Protein AF-A0AAV3J2M5-F1 (afdb_monomer)

Solvent-accessible surface area (backbone atoms only — not comparable to full-atom values): 23014 Å² total; per-residue (Å²): 129,86,83,75,77,86,47,68,65,49,73,72,63,50,58,50,76,64,39,55,55,49,53,53,54,47,38,74,75,64,67,48,54,56,56,51,53,48,50,51,54,55,34,51,54,45,28,37,44,28,63,58,82,41,76,59,72,92,44,44,69,58,53,48,50,44,62,74,68,49,83,73,46,71,60,49,54,42,53,47,72,78,49,50,90,78,42,55,76,69,57,42,52,52,38,49,60,68,59,28,97,45,71,67,57,43,54,64,61,26,51,67,45,56,54,44,38,54,43,39,55,57,40,53,71,57,73,67,74,92,63,82,53,45,24,36,40,38,35,38,20,23,20,68,82,69,50,80,41,80,48,78,42,68,49,24,41,81,78,55,98,84,43,55,69,53,51,51,51,42,57,46,55,52,42,76,41,70,76,52,56,52,104,86,35,40,44,36,49,40,80,75,54,70,53,72,48,78,42,73,75,89,78,86,87,79,84,80,76,79,79,83,71,83,80,79,89,77,87,88,81,85,86,89,86,88,84,87,84,90,83,88,87,89,76,89,84,89,82,84,88,81,86,83,90,80,90,79,90,86,86,88,81,89,88,88,85,90,88,86,83,89,88,83,86,87,82,92,82,87,89,83,91,82,88,81,89,84,90,78,90,81,83,89,79,88,77,77,77,76,71,68,53,76,79,72,83,52,56,74,66,59,53,51,50,51,52,51,51,52,51,51,51,53,50,52,42,58,73,65,70,69,82,82,76,90,83,80,82,83,88,75,85,88,77,89,84,86,86,84,79,91,87,82,86,133

Secondary structure (DSSP, 8-state):
---PPPPHHHHHHS-HHHHHHHHHHHHHHH--HHHHHHHHHHHHHHHHHBSS---SGGGHHHHHHHHHHSPP-HHHHHHGGGGGGGS-HHHHHHHHHHH-SSHHHHHHHHHHHHHHHHHHHHHHH-PPPP-SEEEEEEEEEE-TTS-EEEEEEEEEPP--TT-HHHHHHHHHHHHH--S-EETTEES-SEEEEEEEEEEE------------------------------------------------------------------------------------------GGGGGTT--HHHHHHHHHHHHHHHHHHHHTT-------------------------

Organism: NCBI:txid1140002

Sequence (346 aa):
MDTVKLGQRQIFGMKNVNLMKRVAKYFEQTKNASQVVEYLVAILLRDALCVGDFSLESLTELIHQIFLTTTPNDTLRKHCVFFESFFSLEEWQNVVNRLFKNKNEYHQFTKETCLYQKFLEKKNREQPEPSEYQYTLISSFNDSNGKKHTWTLRNTKRIPKHLENETANVLKILTSLTVFQSPTARRFAEYLNFYSHEGRIDAQHKEVQEEVVPTETIEETTIPEASIEKKTPQKQAIATSTTPYYDEEAAKVEAKYPPLSKEKTPTRLELSTLESASAIESAENSHEMDINYLRYGKTKEQIDEGRKNKTLNRRATKASGNSGKKKTGGNQKKKKGKNKRNKKKK

pLDDT: mean 71.14, std 28.33, range [21.39, 97.75]

Mean predicted aligned error: 19.17 Å

Radius of gyration: 33.15 Å; Cα contacts (8 Å, |Δi|>4): 273; chains: 1; bounding box: 116×87×82 Å

Structure (mmCIF, N/CA/C/O backbone):
data_AF-A0AAV3J2M5-F1
#
_entry.id   AF-A0AAV3J2M5-F1
#
loop_
_atom_site.group_PDB
_atom_site.id
_atom_site.type_symbol
_atom_site.label_atom_id
_atom_site.label_alt_id
_atom_site.label_comp_id
_atom_site.label_asym_id
_atom_site.label_entity_id
_atom_site.label_seq_id
_atom_site.pdbx_PDB_ins_code
_atom_site.Cartn_x
_atom_site.Cartn_y
_atom_site.Cartn_z
_atom_site.occupancy
_atom_site.B_iso_or_equiv
_atom_site.auth_seq_id
_atom_site.auth_comp_id
_atom_site.auth_asym_id
_atom_site.auth_atom_id
_atom_site.pdbx_PDB_model_num
ATOM 1 N N . MET A 1 1 ? -25.237 9.866 -7.510 1.00 43.56 1 MET A N 1
ATOM 2 C CA . MET A 1 1 ? -24.034 9.498 -8.286 1.00 43.56 1 MET A CA 1
ATOM 3 C C . MET A 1 1 ? -23.483 8.233 -7.670 1.00 43.56 1 MET A C 1
ATOM 5 O O . MET A 1 1 ? -23.244 8.248 -6.471 1.00 43.56 1 MET A O 1
ATOM 9 N N . ASP A 1 2 ? -23.324 7.163 -8.444 1.00 48.88 2 ASP A N 1
ATOM 10 C CA . ASP A 1 2 ? -22.747 5.919 -7.930 1.00 48.88 2 ASP A CA 1
ATOM 11 C C . ASP A 1 2 ? -21.289 6.176 -7.534 1.00 48.88 2 ASP A C 1
ATOM 13 O O . ASP A 1 2 ? -20.457 6.551 -8.364 1.00 48.88 2 ASP A O 1
ATOM 17 N N . THR A 1 3 ? -20.983 6.052 -6.246 1.00 63.59 3 THR A N 1
ATOM 18 C CA . THR A 1 3 ? -19.638 6.265 -5.707 1.00 63.59 3 THR A CA 1
ATOM 19 C C . THR A 1 3 ? -18.753 5.096 -6.125 1.00 63.59 3 THR A C 1
ATOM 21 O O . THR A 1 3 ? -18.759 4.031 -5.506 1.00 63.59 3 THR A O 1
ATOM 24 N N . VAL A 1 4 ? -18.016 5.266 -7.223 1.00 79.69 4 VAL A N 1
ATOM 25 C CA . VAL A 1 4 ? -17.147 4.215 -7.758 1.00 79.69 4 VAL A CA 1
ATOM 26 C C . VAL A 1 4 ? -15.898 4.089 -6.886 1.00 79.69 4 VAL A C 1
ATOM 28 O O . VAL A 1 4 ? -15.090 5.013 -6.797 1.00 79.69 4 VAL A O 1
ATOM 31 N N . LYS A 1 5 ? -15.736 2.911 -6.277 1.00 87.62 5 LYS A N 1
ATOM 32 C CA . LYS A 1 5 ? -14.541 2.486 -5.539 1.00 87.62 5 LYS A CA 1
ATOM 33 C C . LYS A 1 5 ? -13.266 2.720 -6.361 1.00 87.62 5 LYS A C 1
ATOM 35 O O . LYS A 1 5 ? -13.231 2.388 -7.549 1.00 87.62 5 LYS A O 1
ATOM 40 N N . LEU A 1 6 ? -12.201 3.234 -5.735 1.00 90.94 6 LEU A N 1
ATOM 41 C CA . LEU A 1 6 ? -10.924 3.426 -6.426 1.00 90.94 6 LEU A CA 1
ATOM 42 C C . LEU A 1 6 ? -10.283 2.065 -6.728 1.00 90.94 6 LEU A C 1
ATOM 44 O O . LEU A 1 6 ? -10.036 1.248 -5.837 1.00 90.94 6 LEU A O 1
ATOM 48 N N . GLY A 1 7 ? -10.027 1.814 -8.009 1.00 90.88 7 GLY A N 1
ATOM 49 C CA . GLY A 1 7 ? -9.378 0.599 -8.489 1.00 90.88 7 GLY A CA 1
ATOM 50 C C . GLY A 1 7 ? -7.852 0.708 -8.515 1.00 90.88 7 GLY A C 1
ATOM 51 O O . GLY A 1 7 ? -7.286 1.798 -8.575 1.00 90.88 7 GLY A O 1
ATOM 52 N N . GLN A 1 8 ? -7.176 -0.443 -8.592 1.00 92.62 8 GLN A N 1
ATOM 53 C CA . GLN A 1 8 ? -5.711 -0.554 -8.702 1.00 92.62 8 GLN A CA 1
ATOM 54 C C . GLN A 1 8 ? -5.125 0.380 -9.778 1.00 92.62 8 GLN A C 1
ATOM 56 O O . GLN A 1 8 ? -4.157 1.093 -9.535 1.00 92.62 8 GLN A O 1
ATOM 61 N N . ARG A 1 9 ? -5.734 0.423 -10.972 1.00 91.56 9 ARG A N 1
ATOM 62 C CA . ARG A 1 9 ? -5.263 1.278 -12.076 1.00 91.56 9 ARG A CA 1
ATOM 63 C C . ARG A 1 9 ? -5.331 2.771 -11.740 1.00 91.56 9 ARG A C 1
ATOM 65 O O . ARG A 1 9 ? -4.521 3.533 -12.253 1.00 91.56 9 ARG A O 1
ATOM 72 N N . GLN A 1 10 ? -6.288 3.195 -10.916 1.00 93.69 10 GLN A N 1
ATOM 73 C CA . GLN A 1 10 ? -6.384 4.590 -10.492 1.00 93.69 10 GLN A CA 1
ATOM 74 C C . GLN A 1 10 ? -5.275 4.915 -9.489 1.00 93.69 10 GLN A C 1
ATOM 76 O O . GLN A 1 10 ? -4.529 5.862 -9.722 1.00 93.69 10 GLN A O 1
ATOM 81 N N . ILE A 1 11 ? -5.102 4.079 -8.460 1.00 95.50 11 ILE A N 1
ATOM 82 C CA . ILE A 1 11 ? -4.080 4.272 -7.419 1.00 95.50 11 ILE A CA 1
ATOM 83 C C . ILE A 1 11 ? -2.661 4.309 -8.001 1.00 95.50 11 ILE A C 1
ATOM 85 O O . ILE A 1 11 ? -1.895 5.209 -7.676 1.00 95.50 11 ILE A O 1
ATOM 89 N N . PHE A 1 12 ? -2.319 3.387 -8.907 1.00 95.44 12 PHE A N 1
ATOM 90 C CA . PHE A 1 12 ? -0.954 3.266 -9.446 1.00 95.44 12 PHE A CA 1
ATOM 91 C C . PHE A 1 12 ? -0.736 3.954 -10.801 1.00 95.44 12 PHE A C 1
ATOM 93 O O . PHE A 1 12 ? 0.389 4.002 -11.289 1.00 95.44 12 PHE A O 1
ATOM 100 N N . GLY A 1 13 ? -1.794 4.468 -11.435 1.00 92.88 13 GLY A N 1
ATOM 101 C CA . GLY A 1 13 ? -1.720 5.031 -12.789 1.00 92.88 13 GLY A CA 1
ATOM 102 C C . GLY A 1 13 ? -2.054 6.516 -12.898 1.00 92.88 13 GLY A C 1
ATOM 103 O O . GLY A 1 13 ? -1.697 7.141 -13.893 1.00 92.88 13 GLY A O 1
ATOM 104 N N . MET A 1 14 ? -2.742 7.109 -11.919 1.00 94.88 14 MET A N 1
ATOM 105 C CA . MET A 1 14 ? -3.113 8.528 -11.982 1.00 94.88 14 MET A CA 1
ATOM 106 C C . MET A 1 14 ? -1.964 9.453 -11.575 1.00 94.88 14 MET A C 1
ATOM 108 O O . MET A 1 14 ? -1.092 9.067 -10.799 1.00 94.88 14 MET A O 1
ATOM 112 N N . LYS A 1 15 ? -1.988 10.697 -12.069 1.00 92.94 15 LYS A N 1
ATOM 113 C CA . LYS A 1 15 ? -1.128 11.784 -11.569 1.00 92.94 15 LYS A CA 1
ATOM 114 C C . LYS A 1 15 ? -1.489 12.123 -10.115 1.00 92.94 15 LYS A C 1
ATOM 116 O O . LYS A 1 15 ? -2.674 12.047 -9.785 1.00 92.94 15 LYS A O 1
ATOM 121 N N . ASN A 1 16 ? -0.503 12.534 -9.308 1.00 93.19 16 ASN A N 1
ATOM 122 C CA . ASN A 1 16 ? -0.649 12.822 -7.872 1.00 93.19 16 ASN A CA 1
ATOM 123 C C . ASN A 1 16 ? -1.862 13.732 -7.595 1.00 93.19 16 ASN A C 1
ATOM 125 O O . ASN A 1 16 ? -2.832 13.274 -6.999 1.00 93.19 16 ASN A O 1
ATOM 129 N N . VAL A 1 17 ? -1.886 14.947 -8.154 1.00 92.81 17 VAL A N 1
ATOM 130 C CA . VAL A 1 17 ? -2.952 15.944 -7.910 1.00 92.81 17 VAL A CA 1
ATOM 131 C C . VAL A 1 17 ? -4.364 15.372 -8.098 1.00 92.81 17 VAL A C 1
ATOM 133 O O . VAL A 1 17 ? -5.268 15.606 -7.298 1.00 92.81 17 VAL A O 1
ATOM 136 N N . ASN A 1 18 ? -4.573 14.581 -9.152 1.00 94.06 18 ASN A N 1
ATOM 137 C CA . ASN A 1 18 ? -5.878 13.982 -9.432 1.00 94.06 18 ASN A CA 1
ATOM 138 C C . ASN A 1 18 ? -6.179 12.773 -8.541 1.00 94.06 18 ASN A C 1
ATOM 140 O O . ASN A 1 18 ? -7.347 12.470 -8.296 1.00 94.06 18 ASN A O 1
ATOM 144 N N . LEU A 1 19 ? -5.146 12.051 -8.111 1.00 95.31 19 LEU A N 1
ATOM 145 C CA . LEU A 1 19 ? -5.272 10.923 -7.202 1.00 95.31 19 LEU A CA 1
ATOM 146 C C . LEU A 1 19 ? -5.706 11.400 -5.813 1.00 95.31 19 LEU A C 1
ATOM 148 O O . LEU A 1 19 ? -6.724 10.913 -5.326 1.00 95.31 19 LEU A O 1
ATOM 152 N N . MET A 1 20 ? -5.025 12.398 -5.241 1.00 95.31 20 MET A N 1
ATOM 153 C CA . MET A 1 20 ? -5.341 12.928 -3.906 1.00 95.31 20 MET A CA 1
ATOM 154 C C . MET A 1 20 ? -6.764 13.489 -3.851 1.00 95.31 20 MET A C 1
ATOM 156 O O . MET A 1 20 ? -7.560 13.083 -3.004 1.00 95.31 20 MET A O 1
ATOM 160 N N . LYS A 1 21 ? -7.154 14.290 -4.856 1.00 94.56 21 LYS A N 1
ATOM 161 C CA . LYS A 1 21 ? -8.535 14.789 -5.005 1.00 94.56 21 LYS A CA 1
ATOM 162 C C . LYS A 1 21 ? -9.572 13.664 -5.046 1.00 94.56 21 LYS A C 1
ATOM 164 O O . LYS A 1 21 ? -10.656 13.798 -4.482 1.00 94.56 21 LYS A O 1
ATOM 169 N N . ARG A 1 22 ? -9.276 12.545 -5.721 1.00 95.06 22 ARG A N 1
ATOM 170 C CA . ARG A 1 22 ? -10.200 11.400 -5.775 1.00 95.06 22 ARG A CA 1
ATOM 171 C C . ARG A 1 22 ? -10.289 10.650 -4.453 1.00 95.06 22 ARG A C 1
ATOM 173 O O . ARG A 1 22 ? -11.382 10.196 -4.129 1.00 95.06 22 ARG A O 1
ATOM 180 N N . VAL A 1 23 ? -9.186 10.509 -3.722 1.00 96.12 23 VAL A N 1
ATOM 181 C CA . VAL A 1 23 ? -9.179 9.864 -2.400 1.00 96.12 23 VAL A CA 1
ATOM 182 C C . VAL A 1 23 ? -9.995 10.689 -1.404 1.00 96.12 23 VAL A C 1
ATOM 184 O O . VAL A 1 23 ? -10.902 10.139 -0.782 1.00 96.12 23 VAL A O 1
ATOM 187 N N . ALA A 1 24 ? -9.758 12.003 -1.333 1.00 94.94 24 ALA A N 1
ATOM 188 C CA . ALA A 1 24 ? -10.517 12.911 -0.471 1.00 94.94 24 ALA A CA 1
ATOM 189 C C . ALA A 1 24 ? -12.021 12.868 -0.787 1.00 94.94 24 ALA A C 1
ATOM 191 O O . ALA A 1 24 ? -12.838 12.546 0.076 1.00 94.94 24 ALA A O 1
ATOM 192 N N . LYS A 1 25 ? -12.381 13.034 -2.068 1.00 94.94 25 LYS A N 1
ATOM 193 C CA . LYS A 1 25 ? -13.776 12.953 -2.524 1.00 94.94 25 LYS A CA 1
ATOM 194 C C . LYS A 1 25 ? -14.434 11.608 -2.200 1.00 94.94 25 LYS A C 1
ATOM 196 O O . LYS A 1 25 ? -15.617 11.557 -1.875 1.00 94.94 25 LYS A O 1
ATOM 201 N N . TYR A 1 26 ? -13.695 10.503 -2.300 1.00 95.38 26 TYR A N 1
ATOM 202 C CA . TYR A 1 26 ? -14.223 9.186 -1.949 1.00 95.38 26 TYR A CA 1
ATOM 203 C C . TYR A 1 26 ? -14.565 9.089 -0.459 1.00 95.38 26 TYR A C 1
ATOM 205 O O . TYR A 1 26 ? -15.628 8.567 -0.108 1.00 95.38 26 TYR A O 1
ATOM 213 N N . PHE A 1 27 ? -13.699 9.610 0.416 1.00 94.94 27 PHE A N 1
ATOM 214 C CA . PHE A 1 27 ? -13.973 9.641 1.850 1.00 94.94 27 PHE A CA 1
ATOM 215 C C . PHE A 1 27 ? -15.167 10.535 2.185 1.00 94.94 27 PHE A C 1
ATOM 217 O O . PHE A 1 27 ? -16.042 10.115 2.936 1.00 94.94 27 PHE A O 1
ATOM 224 N N . GLU A 1 28 ? -15.254 11.728 1.595 1.00 93.50 28 GLU A N 1
ATOM 225 C CA . GLU A 1 28 ? -16.391 12.636 1.788 1.00 93.50 28 GLU A CA 1
ATOM 226 C C . GLU A 1 28 ? -17.728 11.959 1.480 1.00 93.50 28 GLU A C 1
ATOM 228 O O . GLU A 1 28 ? -18.681 12.095 2.244 1.00 93.50 28 GLU A O 1
ATOM 233 N N . GLN A 1 29 ? -17.778 11.197 0.386 1.00 93.56 29 GLN A N 1
ATOM 234 C CA . GLN A 1 29 ? -19.002 10.569 -0.101 1.00 93.56 29 GLN A CA 1
ATOM 235 C C . GLN A 1 29 ? -19.374 9.283 0.641 1.00 93.56 29 GLN A C 1
ATOM 237 O O . GLN A 1 29 ? -20.557 8.996 0.798 1.00 93.56 29 GLN A O 1
ATOM 242 N N . THR A 1 30 ? -18.389 8.481 1.055 1.00 93.12 30 THR A N 1
ATOM 243 C CA . THR A 1 30 ? -18.639 7.136 1.609 1.00 93.12 30 THR A CA 1
ATOM 244 C C . THR A 1 30 ? -18.421 7.034 3.110 1.00 93.12 30 THR A C 1
ATOM 246 O O . THR A 1 30 ? -18.903 6.084 3.723 1.00 93.12 30 THR A O 1
ATOM 249 N N . LYS A 1 31 ? -17.641 7.955 3.691 1.00 92.94 31 LYS A N 1
ATOM 250 C CA . LYS A 1 31 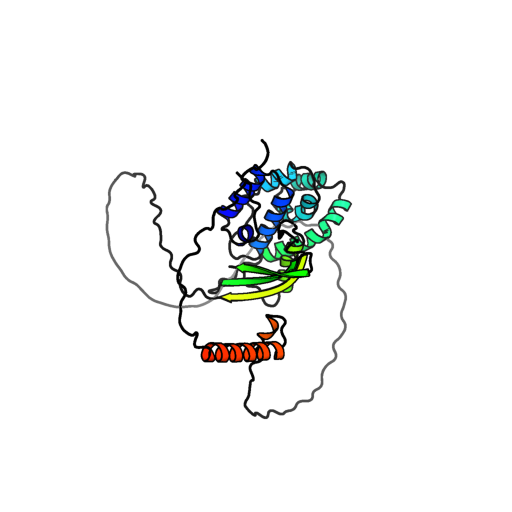? -17.133 7.908 5.072 1.00 92.94 31 LYS A CA 1
ATOM 251 C C . LYS A 1 31 ? -16.463 6.574 5.436 1.00 92.94 31 LYS A C 1
ATOM 253 O O . LYS A 1 31 ? -16.333 6.225 6.606 1.00 92.94 31 LYS A O 1
ATOM 258 N N . ASN A 1 32 ? -15.998 5.819 4.435 1.00 93.94 32 ASN A N 1
ATOM 259 C CA . ASN A 1 32 ? -15.388 4.511 4.632 1.00 93.94 32 ASN A CA 1
ATOM 260 C C . ASN A 1 32 ? -13.892 4.653 4.940 1.00 93.94 32 ASN A C 1
ATOM 262 O O . ASN A 1 32 ? -13.045 4.562 4.048 1.00 93.94 32 ASN A O 1
ATOM 266 N N . ALA A 1 33 ? -13.574 4.872 6.216 1.00 94.69 33 ALA A N 1
ATOM 267 C CA . ALA A 1 33 ? -12.199 5.051 6.670 1.00 94.69 33 ALA A CA 1
ATOM 268 C C . ALA A 1 33 ? -11.303 3.837 6.390 1.00 94.69 33 ALA A C 1
ATOM 270 O O . ALA A 1 33 ? -10.175 4.018 5.943 1.00 94.69 33 ALA A O 1
ATOM 271 N N . SER A 1 34 ? -11.793 2.607 6.583 1.00 94.62 34 SER A N 1
ATOM 272 C CA . SER A 1 34 ? -10.988 1.393 6.377 1.00 94.62 34 SER A CA 1
ATOM 273 C C . SER A 1 34 ? -10.430 1.314 4.958 1.00 94.62 34 SER A C 1
ATOM 275 O O . SER A 1 34 ? -9.237 1.102 4.769 1.00 94.62 34 SER A O 1
ATOM 277 N N . GLN A 1 35 ? -11.274 1.538 3.948 1.00 94.56 35 GLN A N 1
ATOM 278 C CA . GLN A 1 35 ? -10.818 1.489 2.559 1.00 94.56 35 GLN A CA 1
ATOM 279 C C . GLN A 1 35 ? -9.890 2.650 2.210 1.00 94.56 35 GLN A C 1
ATOM 281 O O . GLN A 1 35 ? -8.937 2.455 1.460 1.00 94.56 35 GLN A O 1
ATOM 286 N N . VAL A 1 36 ? -10.154 3.841 2.752 1.00 96.50 36 VAL A N 1
ATOM 287 C CA . VAL A 1 36 ? -9.303 5.012 2.520 1.00 96.50 36 VAL A CA 1
ATOM 288 C C . VAL A 1 36 ? -7.914 4.796 3.098 1.00 96.50 36 VAL A C 1
ATOM 290 O O . VAL A 1 36 ? -6.943 5.009 2.383 1.00 96.50 36 VAL A O 1
ATOM 293 N N . VAL A 1 37 ? -7.800 4.276 4.319 1.00 97.12 37 VAL A N 1
ATOM 294 C CA . VAL A 1 37 ? -6.506 3.943 4.932 1.00 97.12 37 VAL A CA 1
ATOM 295 C C . VAL A 1 37 ? -5.719 2.964 4.065 1.00 97.12 37 VAL A C 1
ATOM 297 O O . VAL A 1 37 ? -4.542 3.189 3.800 1.00 97.12 37 VAL A O 1
ATOM 300 N N . GLU A 1 38 ? -6.359 1.923 3.535 1.00 96.88 38 GLU A N 1
ATOM 301 C CA . GLU A 1 38 ? -5.675 0.998 2.628 1.00 96.88 38 GLU A CA 1
ATOM 302 C C . GLU A 1 38 ? -5.241 1.652 1.304 1.00 96.88 38 GLU A C 1
ATOM 304 O O . GLU A 1 38 ? -4.182 1.314 0.767 1.00 96.88 38 GLU A O 1
ATOM 309 N N . TYR A 1 39 ? -6.013 2.610 0.776 1.00 97.31 39 TYR A N 1
ATOM 310 C CA . TYR A 1 39 ? -5.575 3.409 -0.371 1.00 97.31 39 TYR A CA 1
ATOM 311 C C . TYR A 1 39 ? -4.358 4.260 -0.044 1.00 97.31 39 TYR A C 1
ATOM 313 O O . TYR A 1 39 ? -3.437 4.312 -0.854 1.00 97.31 39 TYR A O 1
ATOM 321 N N . LEU A 1 40 ? -4.330 4.889 1.129 1.00 97.25 40 LEU A N 1
ATOM 322 C CA . LEU A 1 40 ? -3.203 5.702 1.570 1.00 97.25 40 LEU A CA 1
ATOM 323 C C . LEU A 1 40 ? -1.931 4.855 1.712 1.00 97.25 40 LEU A C 1
ATOM 325 O O . LEU A 1 40 ? -0.890 5.240 1.189 1.00 97.25 40 LEU A O 1
ATOM 329 N N . VAL A 1 41 ? -2.017 3.652 2.292 1.00 97.38 41 VAL A N 1
ATOM 330 C CA . VAL A 1 41 ? -0.872 2.719 2.358 1.00 97.38 41 VAL A CA 1
ATOM 331 C C . VAL A 1 41 ? -0.387 2.330 0.958 1.00 97.38 41 VAL A C 1
ATOM 333 O O . VAL A 1 41 ? 0.815 2.299 0.696 1.00 97.38 41 VAL A O 1
ATOM 336 N N . ALA A 1 42 ? -1.304 2.069 0.022 1.00 97.31 42 ALA A N 1
ATOM 337 C CA . ALA A 1 42 ? -0.937 1.780 -1.364 1.00 97.31 42 ALA A CA 1
ATOM 338 C C . ALA A 1 42 ? -0.256 2.972 -2.065 1.00 97.31 42 ALA A C 1
ATOM 340 O O . ALA A 1 42 ? 0.589 2.762 -2.937 1.00 97.31 42 ALA A O 1
ATOM 341 N N . ILE A 1 43 ? -0.617 4.205 -1.697 1.00 97.12 43 ILE A N 1
ATOM 342 C CA . ILE A 1 43 ? 0.013 5.428 -2.205 1.00 97.12 43 ILE A CA 1
ATOM 343 C C . ILE A 1 43 ? 1.408 5.608 -1.603 1.00 97.12 43 ILE A C 1
ATOM 345 O O . ILE A 1 43 ? 2.329 5.859 -2.369 1.00 97.12 43 ILE A O 1
ATOM 349 N N . LEU A 1 44 ? 1.602 5.376 -0.301 1.00 96.50 44 LEU A N 1
ATOM 350 C CA . LEU A 1 44 ? 2.938 5.395 0.310 1.00 96.50 44 LEU A CA 1
ATOM 351 C C . LEU A 1 44 ? 3.875 4.369 -0.339 1.00 96.50 44 LEU A C 1
ATOM 353 O O . LEU A 1 44 ? 5.024 4.667 -0.645 1.00 96.50 44 LEU A O 1
ATOM 357 N N . LEU A 1 45 ? 3.371 3.162 -0.621 1.00 96.56 45 LEU A N 1
ATOM 358 C CA . LEU A 1 45 ? 4.126 2.159 -1.375 1.00 96.56 45 LEU A CA 1
ATOM 359 C C . LEU A 1 45 ? 4.491 2.649 -2.779 1.00 96.56 45 LEU A C 1
ATOM 361 O O . LEU A 1 45 ? 5.580 2.363 -3.275 1.00 96.56 45 LEU A O 1
ATOM 365 N N . ARG A 1 46 ? 3.572 3.352 -3.448 1.00 96.12 46 ARG A N 1
ATOM 366 C CA . ARG A 1 46 ? 3.834 3.925 -4.767 1.00 96.12 46 ARG A CA 1
ATOM 367 C C . ARG A 1 46 ? 4.918 4.994 -4.686 1.00 96.12 46 ARG A C 1
ATOM 369 O O . ARG A 1 46 ? 5.821 4.948 -5.509 1.00 96.12 46 ARG A O 1
ATOM 376 N N . ASP A 1 47 ? 4.818 5.907 -3.729 1.00 95.38 47 ASP A N 1
ATOM 377 C CA . ASP A 1 47 ? 5.784 6.979 -3.491 1.00 95.38 47 ASP A CA 1
ATOM 378 C C . ASP A 1 47 ? 7.198 6.424 -3.270 1.00 95.38 47 ASP A C 1
ATOM 380 O O . ASP A 1 47 ? 8.138 6.788 -3.973 1.00 95.38 47 ASP A O 1
ATOM 384 N N . ALA A 1 48 ? 7.320 5.397 -2.424 1.00 94.75 48 ALA A N 1
ATOM 385 C CA . ALA A 1 48 ? 8.591 4.732 -2.148 1.00 94.75 48 ALA A CA 1
ATOM 386 C C . ALA A 1 48 ? 9.269 4.139 -3.386 1.00 94.75 48 ALA A C 1
ATOM 388 O O . ALA A 1 48 ? 10.498 4.136 -3.497 1.00 94.75 48 ALA A O 1
ATOM 389 N N . LEU A 1 49 ? 8.470 3.605 -4.311 1.00 95.38 49 LEU A N 1
ATOM 390 C CA . LEU A 1 49 ? 8.954 2.885 -5.485 1.00 95.38 49 LEU A CA 1
ATOM 391 C C . LEU A 1 49 ? 9.066 3.766 -6.733 1.00 95.38 49 LEU A C 1
ATOM 393 O O . LEU A 1 49 ? 9.794 3.400 -7.656 1.00 95.38 49 LEU A O 1
ATOM 397 N N . CYS A 1 50 ? 8.343 4.883 -6.811 1.00 93.94 50 CYS A N 1
ATOM 398 C CA . CYS A 1 50 ? 8.306 5.765 -7.976 1.00 93.94 50 CYS A CA 1
ATOM 399 C C . CYS A 1 50 ? 9.347 6.886 -7.903 1.00 93.94 50 CYS A C 1
ATOM 401 O O . CYS A 1 50 ? 9.783 7.298 -6.839 1.00 93.94 50 CYS A O 1
ATOM 403 N N . VAL A 1 51 ? 9.736 7.393 -9.075 1.00 91.69 51 VAL A N 1
ATOM 404 C CA . VAL A 1 51 ? 10.554 8.616 -9.182 1.00 91.69 51 VAL A CA 1
ATOM 405 C C . VAL A 1 51 ? 9.711 9.873 -8.944 1.00 91.69 51 VAL A C 1
ATOM 407 O O . VAL A 1 51 ? 10.226 10.894 -8.511 1.00 91.69 51 VAL A O 1
ATOM 410 N N . GLY A 1 52 ? 8.417 9.818 -9.274 1.00 88.50 52 GLY A N 1
ATOM 411 C CA . GLY A 1 52 ? 7.508 10.942 -9.066 1.00 88.50 52 GLY A CA 1
ATOM 412 C C . GLY A 1 52 ? 7.094 11.083 -7.606 1.00 88.50 52 GLY A C 1
ATOM 413 O O . GLY A 1 52 ? 6.939 10.076 -6.926 1.00 88.50 52 GLY A O 1
ATOM 414 N N . ASP A 1 53 ? 6.840 12.321 -7.197 1.00 90.00 53 ASP A N 1
ATOM 415 C CA . ASP A 1 53 ? 6.333 12.662 -5.872 1.00 90.00 53 ASP A CA 1
ATOM 416 C C . ASP A 1 53 ? 4.856 12.251 -5.729 1.00 90.00 53 ASP A C 1
ATOM 418 O O . ASP A 1 53 ? 3.971 12.735 -6.452 1.00 90.00 53 ASP A O 1
ATOM 422 N N . PHE A 1 54 ? 4.603 11.315 -4.818 1.00 93.12 54 PHE A N 1
ATOM 423 C CA . PHE A 1 54 ? 3.296 10.855 -4.357 1.00 93.12 54 PHE A CA 1
ATOM 424 C C . PHE A 1 54 ? 3.140 11.034 -2.839 1.00 93.12 54 PHE A C 1
ATOM 426 O O . PHE A 1 54 ? 2.333 10.320 -2.233 1.00 93.12 54 PHE A O 1
ATOM 433 N N . SER A 1 55 ? 3.852 12.006 -2.251 1.00 91.94 55 SER A N 1
ATOM 434 C CA . SER A 1 55 ? 3.743 12.372 -0.840 1.00 91.94 55 SER A CA 1
ATOM 435 C C . SER A 1 55 ? 2.286 12.618 -0.444 1.00 91.94 55 SER A C 1
ATOM 437 O O . SER A 1 55 ? 1.477 13.181 -1.193 1.00 91.94 55 SER A O 1
ATOM 439 N N . LEU A 1 56 ? 1.939 12.171 0.763 1.00 94.25 56 LEU A N 1
ATOM 440 C CA . LEU A 1 56 ? 0.600 12.304 1.331 1.00 94.25 56 LEU A CA 1
ATOM 441 C C . LEU A 1 56 ? 0.379 13.632 2.065 1.00 94.25 56 LEU A C 1
ATOM 443 O O . LEU A 1 56 ? -0.673 13.795 2.675 1.00 94.25 56 LEU A O 1
ATOM 447 N N . GLU A 1 57 ? 1.305 14.590 1.991 1.00 91.69 57 GLU A N 1
ATOM 448 C CA . GLU A 1 57 ? 1.199 15.893 2.672 1.00 91.69 57 GLU A CA 1
ATOM 449 C C . GLU A 1 57 ? -0.153 16.587 2.443 1.00 91.69 57 GLU A C 1
ATOM 451 O O . GLU A 1 57 ? -0.798 17.028 3.395 1.00 91.69 57 GLU A O 1
ATOM 456 N N . SER A 1 58 ? -0.652 16.589 1.201 1.00 91.94 58 SER A N 1
ATOM 457 C CA . SER A 1 58 ? -1.961 17.172 0.851 1.00 91.94 58 SER A CA 1
ATOM 458 C C . SER A 1 58 ? -3.177 16.457 1.462 1.00 91.94 58 SER A C 1
ATOM 460 O O . SER A 1 58 ? -4.291 16.972 1.399 1.00 91.94 58 SER A O 1
ATOM 462 N N . LEU A 1 59 ? -2.986 15.267 2.037 1.00 94.81 59 LEU A N 1
ATOM 463 C CA . LEU A 1 59 ? -4.012 14.473 2.712 1.00 94.81 59 LEU A CA 1
ATOM 464 C C . LEU A 1 59 ? -3.785 14.392 4.231 1.00 94.81 59 LEU A C 1
ATOM 466 O O . LEU A 1 59 ? -4.471 13.616 4.893 1.00 94.81 59 LEU A O 1
ATOM 470 N N . THR A 1 60 ? -2.875 15.188 4.798 1.00 95.50 60 THR A N 1
ATOM 471 C CA . THR A 1 60 ? -2.571 15.176 6.242 1.00 95.50 60 THR A CA 1
ATOM 472 C C . THR A 1 60 ? -3.810 15.456 7.092 1.00 95.50 60 THR A C 1
ATOM 474 O O . THR A 1 60 ? -4.115 14.685 7.997 1.00 95.50 60 THR A O 1
ATOM 477 N N . GLU A 1 61 ? -4.599 16.477 6.751 1.00 95.50 61 GLU A N 1
ATOM 478 C CA . GLU A 1 61 ? -5.845 16.798 7.466 1.00 95.50 61 GLU A CA 1
ATOM 479 C C . GLU A 1 61 ? -6.859 15.641 7.407 1.00 95.50 61 GLU A C 1
ATOM 481 O O . GLU A 1 61 ? -7.510 15.308 8.397 1.00 95.50 61 GLU A O 1
ATOM 486 N N . LEU A 1 62 ? -6.939 14.953 6.263 1.00 96.31 62 LEU A N 1
ATOM 487 C CA . LEU A 1 62 ? -7.785 13.772 6.100 1.00 96.31 62 LEU A CA 1
ATOM 488 C C . LEU A 1 62 ? -7.293 12.597 6.961 1.00 96.31 62 LEU A C 1
ATOM 490 O O . LEU A 1 62 ? -8.104 11.894 7.565 1.00 96.31 62 LEU A O 1
ATOM 494 N N . ILE A 1 63 ? -5.978 12.372 7.022 1.00 97.00 63 ILE A N 1
ATOM 495 C CA . ILE A 1 63 ? -5.357 11.346 7.873 1.00 97.00 63 ILE A CA 1
ATOM 496 C C . ILE A 1 63 ? -5.699 11.625 9.340 1.00 97.00 63 ILE A C 1
ATOM 498 O O . ILE A 1 63 ? -6.185 10.732 10.039 1.00 97.00 63 ILE A O 1
ATOM 502 N N . HIS A 1 64 ? 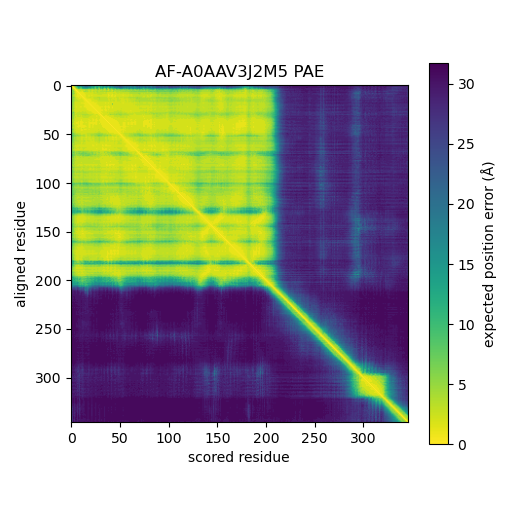-5.531 12.875 9.775 1.00 96.44 64 HIS A N 1
ATOM 503 C CA . HIS A 1 64 ? -5.895 13.335 11.113 1.00 96.44 64 HIS A CA 1
ATOM 504 C C . HIS A 1 64 ? -7.365 13.083 11.409 1.00 96.44 64 HIS A C 1
ATOM 506 O O . HIS A 1 64 ? -7.693 12.402 12.380 1.00 96.44 64 HIS A O 1
ATOM 512 N N . GLN A 1 65 ? -8.252 13.537 10.523 1.00 95.75 65 GLN A N 1
ATOM 513 C CA . GLN A 1 65 ? -9.687 13.321 10.650 1.00 95.75 65 GLN A CA 1
ATOM 514 C C . GLN A 1 65 ? -10.013 11.831 10.807 1.00 95.75 65 GLN A C 1
ATOM 516 O O . GLN A 1 65 ? -10.779 11.454 11.695 1.00 95.75 65 GLN A O 1
ATOM 521 N N . ILE A 1 66 ? -9.431 10.958 9.984 1.00 96.50 66 ILE A N 1
ATOM 522 C CA . ILE A 1 66 ? -9.717 9.524 10.031 1.00 96.50 66 ILE A CA 1
ATOM 523 C C . ILE A 1 66 ? -9.315 8.924 11.382 1.00 96.50 66 ILE A C 1
ATOM 525 O O . ILE A 1 66 ? -10.161 8.308 12.037 1.00 96.50 66 ILE A O 1
ATOM 529 N N . PHE A 1 67 ? -8.068 9.115 11.811 1.00 96.44 67 PHE A N 1
ATOM 530 C CA . PHE A 1 67 ? -7.538 8.452 13.005 1.00 96.44 67 PHE A CA 1
ATOM 531 C C . PHE A 1 67 ? -8.009 9.087 14.321 1.00 96.44 67 PHE A C 1
ATOM 533 O O . PHE A 1 67 ? -8.183 8.366 15.305 1.00 96.44 67 PHE A O 1
ATOM 540 N N . LEU A 1 68 ? -8.290 10.394 14.338 1.00 95.06 68 LEU A N 1
ATOM 541 C CA . LEU A 1 68 ? -8.740 11.107 15.538 1.00 95.06 68 LEU A CA 1
ATOM 542 C C . LEU A 1 68 ? -10.257 11.154 15.705 1.00 95.06 68 LEU A C 1
ATOM 544 O O . LEU A 1 68 ? -10.702 11.427 16.814 1.00 95.06 68 LEU A O 1
ATOM 548 N N . THR A 1 69 ? -11.064 10.897 14.666 1.00 92.94 69 THR A N 1
ATOM 549 C CA . THR A 1 69 ? -12.536 11.030 14.766 1.00 92.94 69 THR A CA 1
ATOM 550 C C . THR A 1 69 ? -13.315 9.766 14.416 1.00 92.94 69 THR A C 1
ATOM 552 O O . THR A 1 69 ? -14.389 9.550 14.982 1.00 92.94 69 THR A O 1
ATOM 555 N N . THR A 1 70 ? -12.783 8.867 13.579 1.00 92.50 70 THR A N 1
ATOM 556 C CA . THR A 1 70 ? -13.550 7.700 13.104 1.00 92.50 70 THR A CA 1
ATOM 557 C C . THR A 1 70 ? -13.586 6.563 14.121 1.00 92.50 70 THR A C 1
ATOM 559 O O . THR A 1 70 ? -12.638 6.347 14.878 1.00 92.50 70 THR A O 1
ATOM 562 N N . THR A 1 71 ? -14.680 5.800 14.151 1.00 91.75 71 THR A N 1
ATOM 563 C CA . THR A 1 71 ? -14.814 4.602 14.990 1.00 91.75 71 THR A CA 1
ATOM 564 C C . THR A 1 71 ? -13.628 3.646 14.788 1.00 91.75 71 THR A C 1
ATOM 566 O O . THR A 1 71 ? -13.358 3.272 13.637 1.00 91.75 71 THR A O 1
ATOM 569 N N . PRO A 1 72 ? -12.935 3.227 15.865 1.00 92.38 72 PRO A N 1
ATOM 570 C CA . PRO A 1 72 ? -11.834 2.275 15.773 1.00 92.38 72 PRO A CA 1
ATOM 571 C C . PRO A 1 72 ? -12.248 0.992 15.051 1.00 92.38 72 PRO A C 1
ATOM 573 O O . PRO A 1 72 ? -13.316 0.437 15.303 1.00 92.38 72 PRO A O 1
ATOM 576 N N . ASN A 1 73 ? -11.392 0.501 14.159 1.00 93.31 73 ASN A N 1
ATOM 577 C CA . ASN A 1 73 ? -11.570 -0.795 13.512 1.00 93.31 73 ASN A CA 1
ATOM 578 C C . ASN A 1 73 ? -10.220 -1.474 13.263 1.00 93.31 73 ASN A C 1
ATOM 580 O O . ASN A 1 73 ? -9.162 -0.863 13.430 1.00 93.31 73 ASN A O 1
ATOM 584 N N . ASP A 1 74 ? -10.262 -2.754 12.898 1.00 92.94 74 ASP A N 1
ATOM 585 C CA . ASP A 1 74 ? -9.060 -3.579 12.735 1.00 92.94 74 ASP A CA 1
ATOM 586 C C . ASP A 1 74 ? -8.147 -3.074 11.615 1.00 92.94 74 ASP A C 1
ATOM 588 O O . ASP A 1 74 ? -6.929 -3.116 11.756 1.00 92.94 74 ASP A O 1
ATOM 592 N N . THR A 1 75 ? -8.707 -2.535 10.528 1.00 93.50 75 THR A N 1
ATOM 593 C CA . THR A 1 75 ? -7.923 -1.966 9.423 1.00 93.50 75 THR A CA 1
ATOM 594 C C . THR A 1 75 ? -7.146 -0.728 9.872 1.00 93.50 75 THR A C 1
ATOM 596 O O . THR A 1 75 ? -5.956 -0.625 9.578 1.00 93.50 75 THR A O 1
ATOM 599 N N . LEU A 1 76 ? -7.778 0.185 10.625 1.00 94.56 76 LEU A N 1
ATOM 600 C CA . LEU A 1 76 ? -7.084 1.343 11.202 1.00 94.56 76 LEU A CA 1
ATOM 601 C C . LEU A 1 76 ? -5.973 0.888 12.146 1.00 94.56 76 LEU A C 1
ATOM 603 O O . LEU A 1 76 ? -4.839 1.327 11.992 1.00 94.56 76 LEU A O 1
ATOM 607 N N . ARG A 1 77 ? -6.279 -0.027 13.074 1.00 94.94 77 ARG A N 1
ATOM 608 C CA . ARG A 1 77 ? -5.293 -0.585 14.012 1.00 94.94 77 ARG A CA 1
ATOM 609 C C . ARG A 1 77 ? -4.104 -1.219 13.294 1.00 94.94 77 ARG A C 1
ATOM 611 O O . ARG A 1 77 ? -2.961 -0.992 13.668 1.00 94.94 77 ARG A O 1
ATOM 618 N N . LYS A 1 78 ? -4.358 -2.001 12.246 1.00 93.88 78 LYS A N 1
ATOM 619 C CA . LYS A 1 78 ? -3.309 -2.703 11.502 1.00 93.88 78 LYS A CA 1
ATOM 620 C C . LYS A 1 78 ? -2.367 -1.741 10.784 1.00 93.88 78 LYS A C 1
ATOM 622 O O . LYS A 1 78 ? -1.173 -2.012 10.719 1.00 93.88 78 LYS A O 1
ATOM 627 N N . HIS A 1 79 ? -2.890 -0.658 10.216 1.00 94.94 79 HIS A N 1
ATOM 628 C CA . HIS A 1 79 ? -2.138 0.213 9.311 1.00 94.94 79 HIS A CA 1
ATOM 629 C C . HIS A 1 79 ? -1.715 1.554 9.918 1.00 94.94 79 HIS A C 1
ATOM 631 O O . HIS A 1 79 ? -0.994 2.289 9.250 1.00 94.94 79 HIS A O 1
ATOM 637 N N . CYS A 1 80 ? -2.121 1.878 11.151 1.00 95.06 80 CYS A N 1
ATOM 638 C CA . CYS A 1 80 ? -1.870 3.189 11.756 1.00 95.06 80 CYS A CA 1
ATOM 639 C C . CYS A 1 80 ? -0.389 3.578 11.762 1.00 95.06 80 CYS A C 1
ATOM 641 O O . CYS A 1 80 ? -0.079 4.740 11.536 1.00 95.06 80 CYS A O 1
ATOM 643 N N . VAL A 1 81 ? 0.523 2.621 11.965 1.00 95.38 81 VAL A N 1
ATOM 644 C CA . VAL A 1 81 ? 1.957 2.920 12.126 1.00 95.38 81 VAL A CA 1
ATOM 645 C C . VAL A 1 81 ? 2.584 3.532 10.872 1.00 95.38 81 VAL A C 1
ATOM 647 O O . VAL A 1 81 ? 3.476 4.360 10.978 1.00 95.38 81 VAL A O 1
ATOM 650 N N . PHE A 1 82 ? 2.053 3.239 9.678 1.00 95.69 82 PHE A N 1
ATOM 651 C CA . PHE A 1 82 ? 2.502 3.901 8.445 1.00 95.69 82 PHE A CA 1
ATOM 652 C C . PHE A 1 82 ? 2.282 5.420 8.447 1.00 95.69 82 PHE A C 1
ATOM 654 O O . PHE A 1 82 ? 2.861 6.114 7.616 1.00 95.69 82 PHE A O 1
ATOM 661 N N . PHE A 1 83 ? 1.430 5.919 9.343 1.00 96.31 83 PHE A N 1
ATOM 662 C CA . PHE A 1 83 ? 1.038 7.319 9.422 1.00 96.31 83 PHE A CA 1
ATOM 663 C C . PHE A 1 83 ? 1.572 8.022 10.671 1.00 96.31 83 PHE A C 1
ATOM 665 O O . PHE A 1 83 ? 1.235 9.180 10.877 1.00 96.31 83 PHE A O 1
ATOM 672 N N . GLU A 1 84 ? 2.401 7.365 11.488 1.00 95.12 84 GLU A N 1
ATOM 673 C CA . GLU A 1 84 ? 2.948 7.938 12.727 1.00 95.12 84 GLU A CA 1
ATOM 674 C C . GLU A 1 84 ? 3.616 9.302 12.489 1.00 95.12 84 GLU A C 1
ATOM 676 O O . GLU A 1 84 ? 3.366 10.249 13.227 1.00 95.12 84 GLU A O 1
ATOM 681 N N . SER A 1 85 ? 4.371 9.442 11.395 1.00 94.19 85 SER A N 1
ATOM 682 C CA . SER A 1 85 ? 5.075 10.682 11.038 1.00 94.19 85 SER A CA 1
ATOM 683 C C . SER A 1 85 ? 4.168 11.866 10.686 1.00 94.19 85 SER A C 1
ATOM 685 O O . SER A 1 85 ? 4.668 12.976 10.537 1.00 94.19 85 SER A O 1
ATOM 687 N N . PHE A 1 86 ? 2.865 11.647 10.497 1.00 95.12 86 PHE A N 1
ATOM 688 C CA . PHE A 1 86 ? 1.908 12.712 10.186 1.00 95.12 86 PHE A CA 1
ATOM 689 C C . PHE A 1 86 ? 1.349 13.377 11.443 1.00 95.12 86 PHE A C 1
ATOM 691 O O . PHE A 1 86 ? 0.673 14.394 11.323 1.00 95.12 86 PHE A O 1
ATOM 698 N N . PHE A 1 87 ? 1.601 12.820 12.627 1.00 96.31 87 PHE A N 1
ATOM 699 C CA . PHE A 1 87 ? 1.081 13.313 13.898 1.00 96.31 87 PHE A CA 1
ATOM 700 C C . PHE A 1 87 ? 2.198 13.913 14.747 1.00 96.31 87 PHE A C 1
ATOM 702 O O . PHE A 1 87 ? 3.343 13.458 14.713 1.00 96.31 87 PHE A O 1
ATOM 709 N N . SER A 1 88 ? 1.855 14.902 15.570 1.00 95.94 88 SER A N 1
ATOM 710 C CA . SER A 1 88 ? 2.708 15.270 16.700 1.00 95.94 88 SER A CA 1
ATOM 711 C C . SER A 1 88 ? 2.768 14.130 17.727 1.00 95.94 88 SER A C 1
ATOM 713 O O . SER A 1 88 ? 1.923 13.232 17.742 1.00 95.94 88 SER A O 1
ATOM 715 N N . LEU A 1 89 ? 3.758 14.163 18.624 1.00 94.88 89 LEU A N 1
ATOM 716 C CA . LEU A 1 89 ? 3.923 13.123 19.646 1.00 94.88 89 LEU A CA 1
ATOM 717 C C . LEU A 1 89 ? 2.668 12.965 20.525 1.00 94.88 89 LEU A C 1
ATOM 719 O O . LEU A 1 89 ? 2.270 11.842 20.835 1.00 94.88 89 LEU A O 1
ATOM 723 N N . GLU A 1 90 ? 2.038 14.077 20.904 1.00 94.88 90 GLU A N 1
ATOM 724 C CA . GLU A 1 90 ? 0.828 14.091 21.733 1.00 94.88 90 GLU A CA 1
ATOM 725 C C . GLU A 1 90 ? -0.389 13.551 20.971 1.00 94.88 90 GLU A C 1
ATOM 727 O O . GLU A 1 90 ? -1.126 12.702 21.478 1.00 94.88 90 GLU A O 1
ATOM 732 N N . GLU A 1 91 ? -0.576 13.977 19.719 1.00 96.00 91 GLU A N 1
ATOM 733 C CA . GLU A 1 91 ? -1.649 13.464 18.864 1.00 96.00 91 GLU A CA 1
ATOM 734 C C . GLU A 1 91 ? -1.494 11.968 18.603 1.00 96.00 91 GLU A C 1
ATOM 736 O O . GLU A 1 91 ? -2.473 11.224 18.671 1.00 96.00 91 GLU A O 1
ATOM 741 N N . TRP A 1 92 ? -0.270 11.500 18.357 1.00 96.38 92 TRP A N 1
ATOM 742 C CA . TRP A 1 92 ? -0.005 10.086 18.129 1.00 96.38 92 TRP A CA 1
ATOM 743 C C . TRP A 1 92 ? -0.337 9.237 19.357 1.00 96.38 92 TRP A C 1
ATOM 745 O O . TRP A 1 92 ? -0.984 8.194 19.239 1.00 96.38 92 TRP A O 1
ATOM 755 N N . GLN A 1 93 ? 0.025 9.704 20.556 1.00 94.75 93 GLN A N 1
ATOM 756 C CA . GLN A 1 93 ? -0.375 9.040 21.797 1.00 94.75 93 GLN A CA 1
ATOM 757 C C . GLN A 1 93 ? -1.900 8.956 21.926 1.00 94.75 93 GLN A C 1
ATOM 759 O O . GLN A 1 93 ? -2.424 7.902 22.294 1.00 94.75 93 GLN A O 1
ATOM 764 N N . ASN A 1 94 ? -2.623 10.017 21.559 1.00 95.06 94 ASN A N 1
ATOM 765 C CA . ASN A 1 94 ? -4.085 10.008 21.534 1.00 95.06 94 ASN A CA 1
ATOM 766 C C . ASN A 1 94 ? -4.643 8.993 20.525 1.00 95.06 94 ASN A C 1
ATOM 768 O O . ASN A 1 94 ? -5.573 8.254 20.858 1.00 95.06 94 ASN A O 1
ATOM 772 N N . VAL A 1 95 ? -4.059 8.892 19.325 1.00 95.69 95 VAL A N 1
ATOM 773 C CA . VAL A 1 95 ? -4.432 7.876 18.325 1.00 95.69 95 VAL A CA 1
ATOM 774 C C . VAL A 1 95 ? -4.240 6.466 18.889 1.00 95.69 95 VAL A C 1
ATOM 776 O O . VAL A 1 95 ? -5.158 5.646 18.813 1.00 95.69 95 VAL A O 1
ATOM 779 N N . VAL A 1 96 ? -3.088 6.177 19.499 1.00 95.06 96 VAL A N 1
ATOM 780 C CA . VAL A 1 96 ? -2.796 4.853 20.072 1.00 95.06 96 VAL A CA 1
ATOM 781 C C . VAL A 1 96 ? -3.756 4.522 21.220 1.00 95.06 96 VAL A C 1
ATOM 783 O O . VAL A 1 96 ? -4.353 3.447 21.218 1.00 95.06 96 VAL A O 1
ATOM 786 N N . ASN A 1 97 ? -3.977 5.447 22.157 1.00 94.06 97 ASN A N 1
ATOM 787 C CA . ASN A 1 97 ? -4.885 5.242 23.293 1.00 94.06 97 ASN A CA 1
ATOM 788 C C . ASN A 1 97 ? -6.344 5.041 22.859 1.00 94.06 97 ASN A C 1
ATOM 790 O O . ASN A 1 97 ? -7.100 4.326 23.512 1.00 94.06 97 ASN A O 1
ATOM 794 N N . ARG A 1 98 ? -6.753 5.667 21.752 1.00 94.81 98 ARG A N 1
ATOM 795 C CA . ARG A 1 98 ? -8.092 5.504 21.175 1.00 94.81 98 ARG A CA 1
ATOM 796 C C . ARG A 1 98 ? -8.257 4.156 20.475 1.00 94.81 98 ARG A C 1
ATOM 798 O O . ARG A 1 98 ? -9.321 3.544 20.556 1.00 94.81 98 ARG A O 1
ATOM 805 N N . LEU A 1 99 ? -7.251 3.738 19.709 1.00 94.12 99 LEU A N 1
ATOM 806 C CA . LEU A 1 99 ? -7.336 2.547 18.867 1.00 94.12 99 LEU A CA 1
ATOM 807 C C . LEU A 1 99 ? -7.095 1.247 19.639 1.00 94.12 99 LEU A C 1
ATOM 809 O O . LEU A 1 99 ? -7.624 0.215 19.231 1.00 94.12 99 LEU A O 1
ATOM 813 N N . PHE A 1 100 ? -6.321 1.281 20.722 1.00 94.88 100 PHE A N 1
ATOM 814 C CA . PHE A 1 100 ? -5.880 0.096 21.458 1.00 94.88 100 PHE A CA 1
ATOM 815 C C . PHE A 1 100 ? -6.210 0.217 22.942 1.00 94.88 100 PHE A C 1
ATOM 817 O O . PHE A 1 100 ? -6.154 1.299 23.515 1.00 94.88 100 PHE A O 1
ATOM 824 N N . LYS A 1 101 ? -6.503 -0.909 23.600 1.00 90.69 101 LYS A N 1
ATOM 825 C CA . LYS A 1 101 ? -6.797 -0.917 25.041 1.00 90.69 101 LYS A CA 1
ATOM 826 C C . LYS A 1 101 ? -5.543 -0.701 25.880 1.00 90.69 101 LYS A C 1
ATOM 828 O O . LYS A 1 101 ? -5.620 -0.160 26.977 1.00 90.69 101 LYS A O 1
ATOM 833 N N . ASN A 1 102 ? -4.396 -1.194 25.409 1.00 92.00 102 ASN A N 1
ATOM 834 C CA . ASN A 1 102 ? -3.113 -1.068 26.095 1.00 92.00 102 ASN A CA 1
ATOM 835 C C . ASN A 1 102 ? -1.922 -1.200 25.126 1.00 92.00 102 ASN A C 1
ATOM 837 O O . ASN A 1 102 ? -2.065 -1.612 23.973 1.00 92.00 102 ASN A O 1
ATOM 841 N N . LYS A 1 103 ? -0.719 -0.886 25.626 1.00 90.50 103 LYS A N 1
ATOM 842 C CA . LYS A 1 103 ? 0.531 -0.945 24.849 1.00 90.50 103 LYS A CA 1
ATOM 843 C C . LYS A 1 103 ? 0.869 -2.354 24.347 1.00 90.50 103 LYS A C 1
ATOM 845 O O . LYS A 1 103 ? 1.401 -2.496 23.252 1.00 90.50 103 LYS A O 1
ATOM 850 N N . ASN A 1 104 ? 0.545 -3.400 25.107 1.00 90.94 104 ASN A N 1
ATOM 851 C CA . ASN A 1 104 ? 0.828 -4.777 24.692 1.00 90.94 104 ASN A CA 1
ATOM 852 C C . ASN A 1 104 ? -0.004 -5.171 23.467 1.00 90.94 104 ASN A C 1
ATOM 854 O O . ASN A 1 104 ? 0.535 -5.743 22.521 1.00 90.94 104 ASN A O 1
ATOM 858 N N . GLU A 1 105 ? -1.289 -4.814 23.459 1.00 92.56 105 GLU A N 1
ATOM 859 C CA . GLU A 1 105 ? -2.176 -5.005 22.311 1.00 92.56 105 GLU A CA 1
ATOM 860 C C . GLU A 1 105 ? -1.652 -4.234 21.096 1.00 92.56 105 GLU A C 1
ATOM 862 O O . GLU A 1 105 ? -1.536 -4.817 20.020 1.00 92.56 105 GLU A O 1
ATOM 867 N N . TYR A 1 106 ? -1.245 -2.972 21.279 1.00 92.44 106 TYR A N 1
ATOM 868 C CA . TYR A 1 106 ? -0.607 -2.181 20.225 1.00 92.44 106 TYR A CA 1
ATOM 869 C C . TYR A 1 106 ? 0.588 -2.919 19.610 1.00 92.44 106 TYR A C 1
ATOM 871 O O . TYR A 1 106 ? 0.608 -3.157 18.402 1.00 92.44 106 TYR A O 1
ATOM 879 N N . HIS A 1 107 ? 1.554 -3.354 20.424 1.00 90.62 107 HIS A N 1
ATOM 880 C CA . HIS A 1 107 ? 2.752 -4.036 19.930 1.00 90.62 107 HIS A CA 1
ATOM 881 C C . HIS A 1 107 ? 2.438 -5.356 19.219 1.00 90.62 107 HIS A C 1
ATOM 883 O O . HIS A 1 107 ? 3.078 -5.681 18.221 1.00 90.62 107 HIS A O 1
ATOM 889 N N . GLN A 1 108 ? 1.453 -6.116 19.702 1.00 90.31 108 GLN A N 1
ATOM 890 C CA . GLN A 1 108 ? 1.043 -7.369 19.069 1.00 90.31 108 GLN A CA 1
ATOM 891 C C . GLN A 1 108 ? 0.378 -7.130 17.710 1.00 90.31 108 GLN A C 1
ATOM 893 O O . GLN A 1 108 ? 0.764 -7.764 16.728 1.00 90.31 108 GLN A O 1
ATOM 898 N N . PHE A 1 109 ? -0.573 -6.194 17.636 1.00 89.50 109 PHE A N 1
ATOM 899 C CA . PHE A 1 109 ? -1.302 -5.884 16.402 1.00 89.50 109 PHE A CA 1
ATOM 900 C C . PHE A 1 109 ? -0.423 -5.238 15.330 1.00 89.50 109 PHE A C 1
ATOM 902 O O . PHE A 1 109 ? -0.655 -5.441 14.139 1.00 89.50 109 PHE A O 1
ATOM 909 N N . THR A 1 110 ? 0.582 -4.464 15.736 1.00 91.69 110 THR A N 1
ATOM 910 C CA . THR A 1 110 ? 1.412 -3.680 14.813 1.00 91.69 110 THR A CA 1
ATOM 911 C C . THR A 1 110 ? 2.745 -4.327 14.462 1.00 91.69 110 THR A C 1
ATOM 913 O O . THR A 1 110 ? 3.434 -3.833 13.574 1.00 91.69 110 THR A O 1
ATOM 916 N N . LYS A 1 111 ? 3.103 -5.460 15.082 1.00 91.19 111 LYS A N 1
ATOM 917 C CA . LYS A 1 111 ? 4.405 -6.128 14.911 1.00 91.19 111 LYS A CA 1
ATOM 918 C C . LYS A 1 111 ? 4.831 -6.283 13.449 1.00 91.19 111 LYS A C 1
ATOM 920 O O . LYS A 1 111 ? 5.962 -5.954 13.102 1.00 91.19 111 LYS A O 1
ATOM 925 N N . GLU A 1 112 ? 3.942 -6.798 12.601 1.00 90.69 112 GLU A N 1
ATOM 926 C CA . GLU A 1 112 ? 4.222 -7.002 11.175 1.00 90.69 112 GLU A CA 1
ATOM 927 C C . GLU A 1 112 ? 4.324 -5.661 10.432 1.00 90.69 112 GLU A C 1
ATOM 929 O O . GLU A 1 112 ? 5.282 -5.413 9.699 1.00 90.69 112 GLU A O 1
ATOM 934 N N . THR A 1 113 ? 3.373 -4.759 10.677 1.00 91.25 113 THR A N 1
ATOM 935 C CA . THR A 1 113 ? 3.317 -3.437 10.046 1.00 91.25 113 THR A CA 1
ATOM 936 C C . THR A 1 113 ? 4.539 -2.583 10.379 1.00 91.25 113 THR A C 1
ATOM 938 O O . THR A 1 113 ? 5.081 -1.943 9.485 1.00 91.25 113 THR A O 1
ATOM 941 N N . CYS A 1 114 ? 5.043 -2.630 11.615 1.00 92.56 114 CYS A N 1
ATOM 942 C CA . CYS A 1 114 ? 6.274 -1.945 12.013 1.00 92.56 114 CYS A CA 1
ATOM 943 C C . CYS A 1 114 ? 7.493 -2.428 11.213 1.00 92.56 114 CYS A C 1
ATOM 945 O O . CYS A 1 114 ? 8.379 -1.636 10.900 1.00 92.56 114 CYS A O 1
ATOM 947 N N . LEU A 1 115 ? 7.568 -3.720 10.870 1.00 92.81 115 LEU A N 1
ATOM 948 C CA . LEU A 1 115 ? 8.645 -4.227 10.011 1.00 92.81 115 LEU A CA 1
ATOM 949 C C . LEU A 1 115 ? 8.520 -3.655 8.599 1.00 92.81 115 LEU A C 1
ATOM 951 O O . LEU A 1 115 ? 9.505 -3.185 8.032 1.00 92.81 115 LEU A O 1
ATOM 955 N N . TYR A 1 116 ? 7.308 -3.648 8.049 1.00 92.62 116 TYR A N 1
ATOM 956 C CA . TYR A 1 116 ? 7.052 -3.083 6.729 1.00 92.62 116 TYR A CA 1
ATOM 957 C C . TYR A 1 116 ? 7.313 -1.584 6.647 1.00 92.62 116 TYR A C 1
ATOM 959 O O . TYR A 1 116 ? 7.899 -1.130 5.668 1.00 92.62 116 TYR A O 1
ATOM 967 N N . GLN A 1 117 ? 6.930 -0.826 7.669 1.00 93.50 117 GLN A N 1
ATOM 968 C CA . GLN A 1 117 ? 7.212 0.600 7.750 1.00 93.50 117 GLN A CA 1
ATOM 969 C C . GLN A 1 117 ? 8.715 0.868 7.706 1.00 93.50 117 GLN A C 1
ATOM 971 O O . GLN A 1 117 ? 9.146 1.712 6.931 1.00 93.50 117 GLN A O 1
ATOM 976 N N . LYS A 1 118 ? 9.535 0.101 8.436 1.00 93.81 118 LYS A N 1
ATOM 977 C CA . LYS A 1 118 ? 11.000 0.243 8.374 1.00 93.81 118 LYS A CA 1
ATOM 978 C C . LYS A 1 118 ? 11.545 0.029 6.962 1.00 93.81 118 LYS A C 1
ATOM 980 O O . LYS A 1 118 ? 12.422 0.771 6.523 1.00 93.81 118 LYS A O 1
ATOM 985 N N . PHE A 1 119 ? 11.032 -0.967 6.236 1.00 92.69 119 PHE A N 1
ATOM 986 C CA . PHE A 1 119 ? 11.420 -1.181 4.837 1.00 92.69 119 PHE A CA 1
ATOM 987 C C . PHE A 1 119 ? 10.972 -0.029 3.934 1.00 92.69 119 PHE A C 1
ATOM 989 O O . PHE A 1 119 ? 11.722 0.388 3.054 1.00 92.69 119 PHE A O 1
ATOM 996 N N . LEU A 1 120 ? 9.772 0.498 4.173 1.00 92.75 120 LEU A N 1
ATOM 997 C CA . LEU A 1 120 ? 9.209 1.613 3.425 1.00 92.75 120 LEU A CA 1
ATOM 998 C C . LEU A 1 120 ? 10.002 2.907 3.646 1.00 92.75 120 LEU A C 1
ATOM 1000 O O . LEU A 1 120 ? 10.404 3.545 2.681 1.00 92.75 120 LEU A O 1
ATOM 1004 N N . GLU A 1 121 ? 10.310 3.252 4.896 1.00 91.69 121 GLU A N 1
ATOM 1005 C CA . GLU A 1 121 ? 11.131 4.411 5.256 1.00 91.69 121 GLU A CA 1
ATOM 1006 C C . GLU A 1 121 ? 12.535 4.319 4.664 1.00 91.69 121 GLU A C 1
ATOM 1008 O O . GLU A 1 121 ? 13.058 5.306 4.146 1.00 91.69 121 GLU A O 1
ATOM 1013 N N . LYS A 1 122 ? 13.145 3.128 4.699 1.00 91.81 122 LYS A N 1
ATOM 1014 C CA . LYS A 1 122 ? 14.447 2.900 4.069 1.00 91.81 122 LYS A CA 1
ATOM 1015 C C . LYS A 1 122 ? 14.384 3.166 2.563 1.00 91.81 122 LYS A C 1
ATOM 1017 O O . LYS A 1 122 ? 15.234 3.886 2.048 1.00 91.81 122 LYS A O 1
ATOM 1022 N N . LYS A 1 123 ? 13.345 2.667 1.885 1.00 90.38 123 LYS A N 1
ATOM 1023 C CA . LYS A 1 123 ? 13.116 2.904 0.451 1.00 90.38 123 LYS A CA 1
ATOM 1024 C C . LYS A 1 123 ? 12.784 4.360 0.116 1.00 90.38 123 LYS A C 1
ATOM 1026 O O . LYS A 1 123 ? 13.208 4.853 -0.926 1.00 90.38 123 LYS A O 1
ATOM 1031 N N . ASN A 1 124 ? 12.079 5.072 0.992 1.00 88.38 124 ASN A N 1
ATOM 1032 C CA . ASN A 1 124 ? 11.786 6.496 0.810 1.00 88.38 124 ASN A CA 1
ATOM 1033 C C . ASN A 1 124 ? 13.054 7.356 0.838 1.00 88.38 124 ASN A C 1
ATOM 1035 O O . ASN A 1 124 ? 13.146 8.320 0.084 1.00 88.38 124 ASN A O 1
ATOM 1039 N N . ARG A 1 125 ? 14.055 6.984 1.647 1.00 88.44 125 ARG A N 1
ATOM 1040 C CA . ARG A 1 125 ? 15.347 7.692 1.710 1.00 88.44 125 ARG A CA 1
ATOM 1041 C C . ARG A 1 125 ? 16.198 7.518 0.451 1.00 88.44 125 ARG A C 1
ATOM 1043 O O . ARG A 1 125 ? 17.092 8.330 0.220 1.00 88.44 125 ARG A O 1
ATOM 1050 N N . GLU A 1 126 ? 15.945 6.482 -0.350 1.00 87.56 126 GLU A N 1
ATOM 1051 C CA . GLU A 1 126 ? 16.650 6.276 -1.613 1.00 87.56 126 GLU A CA 1
ATOM 1052 C C . GLU A 1 126 ? 16.291 7.387 -2.600 1.00 87.56 126 GLU A C 1
ATOM 1054 O O . GLU A 1 126 ? 15.141 7.513 -3.042 1.00 87.56 126 GLU A O 1
ATOM 1059 N N . GLN A 1 127 ? 17.301 8.177 -2.957 1.00 82.62 127 GLN A N 1
ATOM 1060 C CA . GLN A 1 127 ? 17.167 9.204 -3.975 1.00 82.62 127 GLN A CA 1
ATOM 1061 C C . GLN A 1 127 ? 17.232 8.568 -5.365 1.00 82.62 127 GLN A C 1
ATOM 1063 O O . GLN A 1 127 ? 18.077 7.697 -5.599 1.00 82.62 127 GLN A O 1
ATOM 1068 N N . PRO A 1 128 ? 16.356 8.969 -6.300 1.00 83.81 128 PRO A N 1
ATOM 1069 C CA . PRO A 1 128 ? 16.452 8.515 -7.677 1.00 83.81 128 PRO A CA 1
ATOM 1070 C C . PRO A 1 128 ? 17.801 8.924 -8.280 1.00 83.81 128 PRO A C 1
ATOM 1072 O O . PRO A 1 128 ? 18.126 10.108 -8.342 1.00 83.81 128 PRO A O 1
ATOM 1075 N N . GLU A 1 129 ? 18.576 7.952 -8.760 1.00 81.12 129 GLU A N 1
ATOM 1076 C CA . GLU A 1 129 ? 19.749 8.246 -9.584 1.00 81.12 129 GLU A CA 1
ATOM 1077 C C . GLU A 1 129 ? 19.279 8.854 -10.919 1.00 81.12 129 GLU A C 1
ATOM 1079 O O . GLU A 1 129 ? 18.380 8.287 -11.557 1.00 81.12 129 GLU A O 1
ATOM 1084 N N . PRO A 1 130 ? 19.856 9.984 -11.369 1.00 80.94 130 PRO A N 1
ATOM 1085 C CA . PRO A 1 130 ? 19.535 10.539 -12.675 1.00 80.94 130 PRO A CA 1
ATOM 1086 C C . PRO A 1 130 ? 19.882 9.513 -13.759 1.00 80.94 130 PRO A C 1
ATOM 1088 O O . PRO A 1 130 ? 20.982 8.964 -13.796 1.00 80.94 130 PRO A O 1
ATOM 1091 N N . SER A 1 131 ? 18.921 9.223 -14.633 1.00 82.25 131 SER A N 1
ATOM 1092 C CA . SER A 1 131 ? 19.057 8.199 -15.665 1.00 82.25 131 SER A CA 1
ATOM 1093 C C . SER A 1 131 ? 18.296 8.607 -16.921 1.00 82.25 131 SER A C 1
ATOM 1095 O O . SER A 1 131 ? 17.184 9.125 -16.836 1.00 82.25 131 SER A O 1
ATOM 1097 N N . GLU A 1 132 ? 18.872 8.328 -18.092 1.00 84.19 132 GLU A N 1
ATOM 1098 C CA . GLU A 1 132 ? 18.168 8.436 -19.380 1.00 84.19 132 GLU A CA 1
ATOM 1099 C C . GLU A 1 132 ? 17.082 7.357 -19.546 1.00 84.19 132 GLU A C 1
ATOM 1101 O O . GLU A 1 132 ? 16.239 7.439 -20.443 1.00 84.19 132 GLU A O 1
ATOM 1106 N N . TYR A 1 133 ? 17.101 6.334 -18.687 1.00 88.62 133 TYR A N 1
ATOM 1107 C CA . TYR A 1 133 ? 16.169 5.221 -18.724 1.00 88.62 133 TYR A CA 1
ATOM 1108 C C . TYR A 1 133 ? 14.991 5.423 -17.772 1.00 88.62 133 TYR A C 1
ATOM 1110 O O . TYR A 1 133 ? 15.128 5.881 -16.637 1.00 88.62 133 TYR A O 1
ATOM 1118 N N . GLN A 1 134 ? 13.818 4.986 -18.219 1.00 91.00 134 GLN A N 1
ATOM 1119 C CA . GLN A 1 134 ? 12.655 4.761 -17.375 1.00 91.00 134 GLN A CA 1
ATOM 1120 C C . GLN A 1 134 ? 12.598 3.295 -16.966 1.00 91.00 134 GLN A C 1
ATOM 1122 O O . GLN A 1 134 ? 12.610 2.398 -17.808 1.00 91.00 134 GLN A O 1
ATOM 1127 N N . TYR A 1 135 ? 12.465 3.045 -15.668 1.00 94.38 135 TYR A N 1
ATOM 1128 C CA . TYR A 1 135 ? 12.322 1.690 -15.151 1.00 94.38 135 TYR A CA 1
ATOM 1129 C C . TYR A 1 135 ? 10.848 1.334 -14.972 1.00 94.38 135 TYR A C 1
ATOM 1131 O O . TYR A 1 135 ? 10.012 2.162 -14.586 1.00 94.38 135 TYR A O 1
ATOM 1139 N N . THR A 1 136 ? 10.525 0.079 -15.269 1.00 96.06 136 THR A N 1
ATOM 1140 C CA . THR A 1 136 ? 9.204 -0.496 -15.022 1.00 96.06 136 THR A CA 1
ATOM 1141 C C . THR A 1 136 ? 9.341 -1.757 -14.183 1.00 96.06 136 THR A C 1
ATOM 1143 O O . THR A 1 136 ? 9.894 -2.768 -14.625 1.00 96.06 136 THR A O 1
ATOM 1146 N N . LEU A 1 137 ? 8.764 -1.697 -12.986 1.00 97.00 137 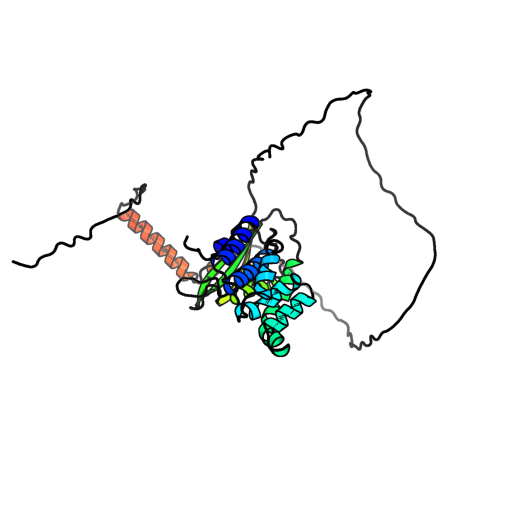LEU A N 1
ATOM 1147 C CA . LEU A 1 137 ? 8.684 -2.796 -12.039 1.00 97.00 137 LEU A CA 1
ATOM 1148 C C . LEU A 1 137 ? 7.472 -3.673 -12.347 1.00 97.00 137 LEU A C 1
ATOM 1150 O O . LEU A 1 137 ? 6.334 -3.199 -12.431 1.00 97.00 137 LEU A O 1
ATOM 1154 N N . ILE A 1 138 ? 7.708 -4.972 -12.492 1.00 97.38 138 ILE A N 1
ATOM 1155 C CA . ILE A 1 138 ? 6.668 -5.969 -12.719 1.00 97.38 138 ILE A CA 1
ATOM 1156 C C . ILE A 1 138 ? 6.747 -6.999 -11.601 1.00 97.38 138 ILE A C 1
ATOM 1158 O O . ILE A 1 138 ? 7.777 -7.634 -11.410 1.00 97.38 138 ILE A O 1
ATOM 1162 N N . SER A 1 139 ? 5.646 -7.177 -10.877 1.00 97.56 139 SER A N 1
ATOM 1163 C CA . SER A 1 139 ? 5.532 -8.122 -9.768 1.00 97.56 139 SER A CA 1
ATOM 1164 C C . SER A 1 139 ? 4.403 -9.120 -10.007 1.00 97.56 139 SER A C 1
ATOM 1166 O O . SER A 1 139 ? 3.386 -8.798 -10.629 1.00 97.56 139 SER A O 1
ATOM 1168 N N . SER A 1 140 ? 4.585 -10.343 -9.521 1.00 97.50 140 SER A N 1
ATOM 1169 C CA . SER A 1 140 ? 3.613 -11.429 -9.604 1.00 97.50 140 SER A CA 1
ATOM 1170 C C . SER A 1 140 ? 3.076 -11.788 -8.222 1.00 97.50 140 SER A C 1
ATOM 1172 O O . SER A 1 140 ? 3.842 -11.941 -7.273 1.00 97.50 140 SER A O 1
ATOM 1174 N N . PHE A 1 141 ? 1.766 -12.001 -8.140 1.00 97.31 141 PHE A N 1
ATOM 1175 C CA . PHE A 1 141 ? 1.063 -12.383 -6.916 1.00 97.31 141 PHE A CA 1
ATOM 1176 C C . PHE A 1 141 ? 0.052 -13.492 -7.201 1.00 97.31 141 PHE A C 1
ATOM 1178 O O . PHE A 1 141 ? -0.500 -13.524 -8.298 1.00 97.31 141 PHE A O 1
ATOM 1185 N N . ASN A 1 142 ? -0.252 -14.345 -6.226 1.00 96.31 142 ASN A N 1
ATOM 1186 C CA . ASN A 1 142 ? -1.480 -15.140 -6.263 1.00 96.31 142 ASN A CA 1
ATOM 1187 C C . ASN A 1 142 ? -2.635 -14.344 -5.644 1.00 96.31 142 ASN A C 1
ATOM 1189 O O . ASN A 1 142 ? -2.446 -13.595 -4.679 1.00 96.31 142 ASN A O 1
ATOM 1193 N N . ASP A 1 143 ? -3.838 -14.517 -6.190 1.00 95.19 143 ASP A N 1
ATOM 1194 C CA . ASP A 1 143 ? -5.067 -14.137 -5.499 1.00 95.19 143 ASP A CA 1
ATOM 1195 C C . ASP A 1 143 ? -5.437 -15.154 -4.412 1.00 95.19 143 ASP A C 1
ATOM 1197 O O . ASP A 1 143 ? -4.786 -16.185 -4.245 1.00 95.19 143 ASP A O 1
ATOM 1201 N N . SER A 1 144 ? -6.499 -14.869 -3.656 1.00 92.62 144 SER A N 1
ATOM 1202 C CA . SER A 1 144 ? -6.975 -15.759 -2.588 1.00 92.62 144 SER A CA 1
ATOM 1203 C C . SER A 1 144 ? -7.412 -17.147 -3.070 1.00 92.62 144 SER A C 1
ATOM 1205 O O . SER A 1 144 ? -7.592 -18.029 -2.241 1.00 92.62 144 SER A O 1
ATOM 1207 N N . ASN A 1 145 ? -7.572 -17.349 -4.381 1.00 93.38 145 ASN A N 1
ATOM 1208 C CA . ASN A 1 145 ? -7.946 -18.626 -4.985 1.00 93.38 145 ASN A CA 1
ATOM 1209 C C . ASN A 1 145 ? -6.733 -19.327 -5.632 1.00 93.38 145 ASN A C 1
ATOM 1211 O O . ASN A 1 145 ? -6.908 -20.302 -6.360 1.00 93.38 145 ASN A O 1
ATOM 1215 N N . GLY A 1 146 ? -5.512 -18.820 -5.419 1.00 91.56 146 GLY A N 1
ATOM 1216 C CA . GLY A 1 146 ? -4.275 -19.384 -5.968 1.00 91.56 146 GLY A CA 1
ATOM 1217 C C . GLY A 1 146 ? -4.006 -19.025 -7.432 1.00 91.56 146 GLY A C 1
ATOM 1218 O O . GLY A 1 146 ? -3.055 -19.530 -8.027 1.00 91.56 146 GLY A O 1
ATOM 1219 N N . LYS A 1 147 ? -4.813 -18.156 -8.055 1.00 94.25 147 LYS A N 1
ATOM 1220 C CA . LYS A 1 147 ? -4.585 -17.736 -9.440 1.00 94.25 147 LYS A CA 1
ATOM 1221 C C . LYS A 1 147 ? -3.558 -16.610 -9.488 1.00 94.25 147 LYS A C 1
ATOM 1223 O O . LYS A 1 147 ? -3.704 -15.588 -8.823 1.00 94.25 147 LYS A O 1
ATOM 1228 N N . LYS A 1 148 ? -2.564 -16.757 -10.366 1.00 95.25 148 LYS A N 1
ATOM 1229 C CA . LYS A 1 148 ? -1.513 -15.759 -10.586 1.00 95.25 148 LYS A CA 1
ATOM 1230 C C . LYS A 1 148 ? -2.038 -14.496 -11.287 1.00 95.25 148 LYS A C 1
ATOM 1232 O O . LYS A 1 148 ? -2.689 -14.569 -12.332 1.00 95.25 148 LYS A O 1
ATOM 1237 N N . HIS A 1 149 ? -1.670 -13.333 -10.756 1.00 93.25 149 HIS A N 1
ATOM 1238 C CA . HIS A 1 149 ? -1.894 -11.996 -11.303 1.00 93.25 149 HIS A CA 1
ATOM 1239 C C . HIS A 1 149 ? -0.579 -11.233 -11.408 1.00 93.25 149 HIS A C 1
ATOM 1241 O O . HIS A 1 149 ? 0.303 -11.350 -10.560 1.00 93.25 149 HIS A O 1
ATOM 1247 N N . THR A 1 150 ? -0.482 -10.394 -12.433 1.00 94.94 150 THR A N 1
ATOM 1248 C CA . THR A 1 150 ? 0.649 -9.486 -12.620 1.00 94.94 150 THR A CA 1
ATOM 1249 C C . THR A 1 150 ? 0.244 -8.064 -12.248 1.00 94.94 150 THR A C 1
ATOM 1251 O O . THR A 1 150 ? -0.820 -7.576 -12.644 1.00 94.94 150 THR A O 1
ATOM 1254 N N . TRP A 1 151 ? 1.107 -7.394 -11.496 1.00 96.56 151 TRP A N 1
ATOM 1255 C CA . TRP A 1 151 ? 1.043 -5.974 -11.189 1.00 96.56 151 TRP A CA 1
ATOM 1256 C C . TRP A 1 151 ? 2.234 -5.272 -11.834 1.00 96.56 151 TRP A C 1
ATOM 1258 O O . TRP A 1 151 ? 3.354 -5.774 -11.805 1.00 96.56 151 TRP A O 1
ATOM 1268 N N . THR A 1 152 ? 1.983 -4.118 -12.442 1.00 96.19 152 THR A N 1
ATOM 1269 C CA . THR A 1 152 ? 3.001 -3.335 -13.142 1.00 96.19 152 THR A CA 1
ATOM 1270 C C . THR A 1 152 ? 2.956 -1.909 -12.633 1.00 96.19 152 THR A C 1
ATOM 1272 O O . THR A 1 152 ? 1.893 -1.283 -12.660 1.00 96.19 152 THR A O 1
ATOM 1275 N N . LEU A 1 153 ? 4.114 -1.398 -12.229 1.00 96.88 153 LEU A N 1
ATOM 1276 C CA . LEU A 1 153 ? 4.329 -0.011 -11.854 1.00 96.88 153 LEU A CA 1
ATOM 1277 C C . LEU A 1 153 ? 5.384 0.588 -12.785 1.00 96.88 153 LEU A C 1
ATOM 1279 O O . LEU A 1 153 ? 6.454 0.019 -12.974 1.00 96.88 153 LEU A O 1
ATOM 1283 N N . ARG A 1 154 ? 5.050 1.716 -13.412 1.00 93.94 154 ARG A N 1
ATOM 1284 C CA . ARG A 1 154 ? 5.938 2.434 -14.338 1.00 93.94 154 ARG A CA 1
ATOM 1285 C C . ARG A 1 154 ? 6.624 3.591 -13.624 1.00 93.94 154 ARG A C 1
ATOM 1287 O O . ARG A 1 154 ? 6.120 4.054 -12.602 1.00 93.94 154 ARG A O 1
ATOM 1294 N N . ASN A 1 155 ? 7.694 4.103 -14.227 1.00 92.75 155 ASN A N 1
ATOM 1295 C CA . ASN A 1 155 ? 8.473 5.234 -13.717 1.00 92.75 155 ASN A CA 1
ATOM 1296 C C . ASN A 1 155 ? 8.975 4.964 -12.293 1.00 92.75 155 ASN A C 1
ATOM 1298 O O . ASN A 1 155 ? 8.828 5.801 -11.398 1.00 92.75 155 ASN A O 1
ATOM 1302 N N . THR A 1 156 ? 9.490 3.755 -12.071 1.00 94.44 156 THR A N 1
ATOM 1303 C CA . THR A 1 156 ? 10.053 3.366 -10.781 1.00 94.44 156 THR A CA 1
ATOM 1304 C C . THR A 1 156 ? 11.486 3.844 -10.637 1.00 94.44 156 THR A C 1
ATOM 1306 O O . THR A 1 156 ? 12.181 4.042 -11.635 1.00 94.44 156 THR A O 1
ATOM 1309 N N . LYS A 1 157 ? 11.939 4.000 -9.393 1.00 94.00 157 LYS A N 1
ATOM 1310 C CA . LYS A 1 157 ? 13.359 4.158 -9.083 1.00 94.00 157 LYS A CA 1
ATOM 1311 C C . LYS A 1 157 ? 14.117 2.931 -9.602 1.00 94.00 157 LYS A C 1
ATOM 1313 O O . LYS A 1 157 ? 13.566 1.823 -9.670 1.00 94.00 157 LYS A O 1
ATOM 1318 N N . ARG A 1 158 ? 15.380 3.123 -9.982 1.00 92.81 158 ARG A N 1
ATOM 1319 C CA . ARG A 1 158 ? 16.279 2.010 -10.298 1.00 92.81 158 ARG A CA 1
ATOM 1320 C C . ARG A 1 158 ? 16.416 1.132 -9.054 1.00 92.81 158 ARG A C 1
ATOM 1322 O O . ARG A 1 158 ? 16.518 1.649 -7.949 1.00 92.81 158 ARG A O 1
ATOM 1329 N N . ILE A 1 159 ? 16.410 -0.187 -9.232 1.00 92.44 159 ILE A N 1
ATOM 1330 C CA . ILE A 1 159 ? 16.609 -1.141 -8.135 1.00 92.44 159 ILE A CA 1
ATOM 1331 C C . ILE A 1 159 ? 18.032 -1.693 -8.258 1.00 92.44 159 ILE A C 1
ATOM 1333 O O . ILE A 1 159 ? 18.299 -2.445 -9.199 1.00 92.44 159 ILE A O 1
ATOM 1337 N N . PRO A 1 160 ? 18.959 -1.319 -7.359 1.00 88.31 160 PRO A N 1
ATOM 1338 C CA . PRO A 1 160 ? 20.300 -1.888 -7.338 1.00 88.31 160 PRO A CA 1
ATOM 1339 C C . PRO A 1 160 ? 20.277 -3.393 -7.057 1.00 88.31 160 PRO A C 1
ATOM 1341 O O . PRO A 1 160 ? 19.442 -3.866 -6.286 1.00 88.31 160 PRO A O 1
ATOM 1344 N N . LYS A 1 161 ? 21.261 -4.122 -7.604 1.00 86.12 161 LYS A N 1
ATOM 1345 C CA . LYS A 1 161 ? 21.414 -5.588 -7.477 1.00 86.12 161 LYS A CA 1
ATOM 1346 C C . LYS A 1 161 ? 21.679 -6.126 -6.053 1.00 86.12 161 LYS A C 1
ATOM 1348 O O . LYS A 1 161 ? 22.019 -7.287 -5.875 1.00 86.12 161 LYS A O 1
ATOM 1353 N N . HIS A 1 162 ? 21.680 -5.258 -5.049 1.00 87.88 162 HIS A N 1
ATOM 1354 C CA . HIS A 1 162 ? 21.850 -5.647 -3.647 1.00 87.88 162 HIS A CA 1
ATOM 1355 C C . HIS A 1 162 ? 20.629 -5.278 -2.792 1.00 87.88 162 HIS A C 1
ATOM 1357 O O . HIS A 1 162 ? 20.591 -5.599 -1.607 1.00 87.88 162 HIS A O 1
ATOM 1363 N N . LEU A 1 163 ? 19.629 -4.603 -3.376 1.00 90.56 163 LEU A N 1
ATOM 1364 C CA . LEU A 1 163 ? 18.424 -4.112 -2.695 1.00 90.56 163 LEU A CA 1
ATOM 1365 C C . LEU A 1 163 ? 17.148 -4.801 -3.206 1.00 90.56 163 LEU A C 1
ATOM 1367 O O . LEU A 1 163 ? 16.032 -4.307 -2.996 1.00 90.56 163 LEU A O 1
ATOM 1371 N N . GLU A 1 164 ? 17.269 -5.950 -3.876 1.00 93.50 164 GLU A N 1
ATOM 1372 C CA . GLU A 1 164 ? 16.119 -6.707 -4.368 1.00 93.50 164 GLU A CA 1
ATOM 1373 C C . GLU A 1 164 ? 15.259 -7.205 -3.216 1.00 93.50 164 GLU A C 1
ATOM 1375 O O . GLU A 1 164 ? 14.040 -7.054 -3.247 1.00 93.50 164 GLU A O 1
ATOM 1380 N N . ASN A 1 165 ? 15.885 -7.740 -2.168 1.00 92.88 165 ASN A N 1
ATOM 1381 C CA . ASN A 1 165 ? 15.169 -8.244 -0.997 1.00 92.88 165 ASN A CA 1
ATOM 1382 C C . ASN A 1 165 ? 14.382 -7.136 -0.287 1.00 92.88 165 ASN A C 1
ATOM 1384 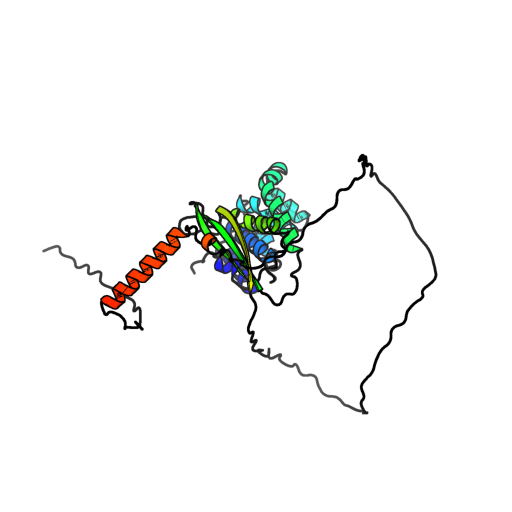O O . ASN A 1 165 ? 13.256 -7.355 0.157 1.00 92.88 165 ASN A O 1
ATOM 1388 N N . GLU A 1 166 ? 14.936 -5.926 -0.231 1.00 92.56 166 GLU A N 1
ATOM 1389 C CA . GLU A 1 166 ? 14.265 -4.767 0.365 1.00 92.56 166 GLU A CA 1
ATOM 1390 C C . GLU A 1 166 ? 13.058 -4.344 -0.465 1.00 92.56 166 GLU A C 1
ATOM 1392 O O . GLU A 1 166 ? 11.967 -4.142 0.067 1.00 92.56 166 GLU A O 1
ATOM 1397 N N . THR A 1 167 ? 13.223 -4.318 -1.788 1.00 94.81 167 THR A N 1
ATOM 1398 C CA . THR A 1 167 ? 12.126 -4.044 -2.719 1.00 94.81 167 THR A CA 1
ATOM 1399 C C . THR A 1 167 ? 11.033 -5.109 -2.615 1.00 94.81 167 THR A C 1
ATOM 1401 O O . THR A 1 167 ? 9.851 -4.776 -2.549 1.00 94.81 167 THR A O 1
ATOM 1404 N N . ALA A 1 168 ? 11.402 -6.391 -2.532 1.00 96.25 168 ALA A N 1
ATOM 1405 C CA . ALA A 1 168 ? 10.456 -7.485 -2.334 1.00 96.25 168 ALA A CA 1
ATOM 1406 C C . ALA A 1 168 ? 9.676 -7.329 -1.021 1.00 96.25 168 ALA A C 1
ATOM 1408 O O . ALA A 1 168 ? 8.468 -7.558 -0.995 1.00 96.25 168 ALA A O 1
ATOM 1409 N N . ASN A 1 169 ? 10.334 -6.905 0.060 1.00 95.31 169 ASN A N 1
ATOM 1410 C CA . ASN A 1 169 ? 9.669 -6.676 1.339 1.00 95.31 169 ASN A CA 1
ATOM 1411 C C . ASN A 1 169 ? 8.696 -5.492 1.296 1.00 95.31 169 ASN A C 1
ATOM 1413 O O . ASN A 1 169 ? 7.605 -5.600 1.852 1.00 95.31 169 ASN A O 1
ATOM 1417 N N . VAL A 1 170 ? 9.022 -4.413 0.578 1.00 96.06 170 VAL A N 1
ATOM 1418 C CA . VAL A 1 170 ? 8.056 -3.332 0.323 1.00 96.06 170 VAL A CA 1
ATOM 1419 C C . VAL A 1 170 ? 6.881 -3.837 -0.516 1.00 96.06 170 VAL A C 1
ATOM 1421 O O . VAL A 1 170 ? 5.733 -3.562 -0.188 1.00 96.06 170 VAL A O 1
ATOM 1424 N N . LEU A 1 171 ? 7.115 -4.657 -1.544 1.00 96.94 171 LEU A N 1
ATOM 1425 C CA . LEU A 1 171 ? 6.032 -5.230 -2.354 1.00 96.94 171 LEU A CA 1
ATOM 1426 C C . LEU A 1 171 ? 5.091 -6.143 -1.557 1.00 96.94 171 LEU A C 1
ATOM 1428 O O . LEU A 1 171 ? 3.897 -6.194 -1.865 1.00 96.94 171 LEU A O 1
ATOM 1432 N N . LYS A 1 172 ? 5.589 -6.827 -0.519 1.00 96.50 172 LYS A N 1
ATOM 1433 C CA . LYS A 1 172 ? 4.755 -7.633 0.386 1.00 96.50 172 LYS A CA 1
ATOM 1434 C C . LYS A 1 172 ? 3.726 -6.796 1.145 1.00 96.50 172 LYS A C 1
ATOM 1436 O O . LYS A 1 172 ? 2.686 -7.336 1.492 1.00 96.50 172 LYS A O 1
ATOM 1441 N N . ILE A 1 173 ? 3.907 -5.483 1.300 1.00 96.44 173 ILE A N 1
ATOM 1442 C CA . ILE A 1 173 ? 2.878 -4.609 1.893 1.00 96.44 173 ILE A CA 1
ATOM 1443 C C . ILE A 1 173 ? 1.551 -4.734 1.136 1.00 96.44 173 ILE A C 1
ATOM 1445 O O . ILE A 1 173 ? 0.491 -4.718 1.760 1.00 96.44 173 ILE A O 1
ATOM 1449 N N . LEU A 1 174 ? 1.575 -4.950 -0.186 1.00 95.88 174 LEU A N 1
ATOM 1450 C CA . LEU A 1 174 ? 0.354 -5.145 -0.973 1.00 95.88 174 LEU A CA 1
ATOM 1451 C C . LEU A 1 174 ? -0.473 -6.354 -0.515 1.00 95.88 174 LEU A C 1
ATOM 1453 O O . LEU A 1 174 ? -1.693 -6.314 -0.658 1.00 95.88 174 LEU A O 1
ATOM 1457 N N . THR A 1 175 ? 0.141 -7.398 0.057 1.00 94.88 175 THR A N 1
ATOM 1458 C CA . THR A 1 175 ? -0.590 -8.581 0.552 1.0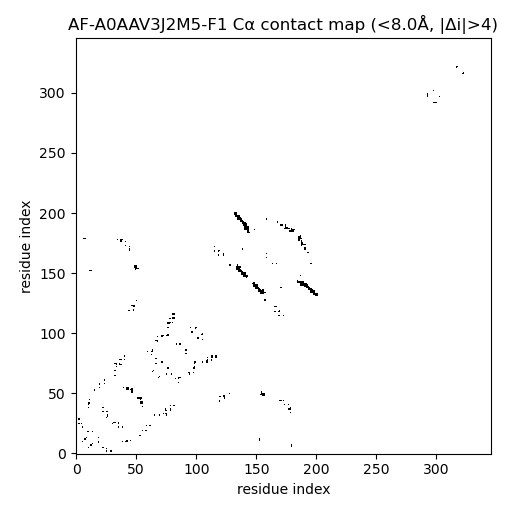0 94.88 175 THR A CA 1
ATOM 1459 C C . THR A 1 175 ? -1.355 -8.303 1.846 1.00 94.88 175 THR A C 1
ATOM 1461 O O . THR A 1 175 ? -2.305 -9.016 2.190 1.00 94.88 175 THR A O 1
ATOM 1464 N N . SER A 1 176 ? -0.980 -7.233 2.554 1.00 92.81 176 SER A N 1
ATOM 1465 C CA . SER A 1 176 ? -1.681 -6.773 3.748 1.00 92.81 176 SER A CA 1
ATOM 1466 C C . SER A 1 176 ? -2.996 -6.054 3.425 1.00 92.81 176 SER A C 1
ATOM 1468 O O . SER A 1 176 ? -3.857 -5.993 4.305 1.00 92.81 176 SER A O 1
ATOM 1470 N N . LEU A 1 177 ? -3.161 -5.583 2.179 1.00 94.12 177 LEU A N 1
ATOM 1471 C CA . LEU A 1 177 ? -4.300 -4.799 1.701 1.00 94.12 177 LEU A CA 1
ATOM 1472 C C . LEU A 1 177 ? -5.420 -5.700 1.166 1.00 94.12 177 LEU A C 1
ATOM 1474 O O . LEU A 1 177 ? -5.210 -6.622 0.375 1.00 94.12 177 LEU A O 1
ATOM 1478 N N . THR A 1 178 ? -6.651 -5.400 1.557 1.00 92.94 178 THR A N 1
ATOM 1479 C CA . THR A 1 178 ? -7.870 -6.115 1.170 1.00 92.94 178 THR A CA 1
ATOM 1480 C C . THR A 1 178 ? -8.724 -5.348 0.162 1.00 92.94 178 THR A C 1
ATOM 1482 O O . THR A 1 178 ? -9.630 -5.921 -0.443 1.00 92.94 178 THR A O 1
ATOM 1485 N N . VAL A 1 179 ? -8.429 -4.069 -0.076 1.00 92.69 179 VAL A N 1
ATOM 1486 C CA . VAL A 1 179 ? -9.220 -3.145 -0.889 1.00 92.69 179 VAL A CA 1
ATOM 1487 C C . VAL A 1 179 ? -9.182 -3.512 -2.370 1.00 92.69 179 VAL A C 1
ATOM 1489 O O . VAL A 1 179 ? -10.156 -3.278 -3.093 1.00 92.69 179 VAL A O 1
ATOM 1492 N N . PHE A 1 180 ? -8.107 -4.157 -2.825 1.00 91.62 180 PHE A N 1
ATOM 1493 C CA . PHE A 1 180 ? -7.948 -4.606 -4.203 1.00 91.62 180 PHE A CA 1
ATOM 1494 C C . PHE A 1 180 ? -8.529 -6.007 -4.401 1.00 91.62 180 PHE A C 1
ATOM 1496 O O . PHE A 1 180 ? -7.872 -7.029 -4.197 1.00 91.62 180 PHE A O 1
ATOM 1503 N N . GLN A 1 181 ? -9.779 -6.041 -4.854 1.00 87.62 181 GLN A N 1
ATOM 1504 C CA . GLN A 1 181 ? -10.532 -7.268 -5.094 1.00 87.62 181 GLN A CA 1
ATOM 1505 C C . GLN A 1 181 ? -10.899 -7.380 -6.572 1.00 87.62 181 GLN A C 1
ATOM 1507 O O . GLN A 1 181 ? -11.168 -6.391 -7.257 1.00 87.62 181 GLN A O 1
ATOM 1512 N N . SER A 1 182 ? -10.876 -8.604 -7.075 1.00 76.19 182 SER A N 1
ATOM 1513 C CA . SER A 1 182 ? -11.669 -8.994 -8.234 1.00 76.19 182 SER A CA 1
ATOM 1514 C C . SER A 1 182 ? -13.083 -9.362 -7.754 1.00 76.19 182 SER A C 1
ATOM 1516 O O . SER A 1 182 ? -13.272 -9.526 -6.550 1.00 76.19 182 SER A O 1
ATOM 1518 N N . PRO A 1 183 ? -14.075 -9.531 -8.645 1.00 74.69 183 PRO A N 1
ATOM 1519 C CA . PRO A 1 183 ? -15.429 -9.923 -8.240 1.00 74.69 183 PRO A CA 1
ATOM 1520 C C . PRO A 1 183 ? -15.502 -11.206 -7.395 1.00 74.69 183 PRO A C 1
ATOM 1522 O O . PRO A 1 183 ? -16.519 -11.455 -6.762 1.00 74.69 183 PRO A O 1
ATOM 1525 N N . THR A 1 184 ? -14.450 -12.029 -7.412 1.00 77.19 184 THR A N 1
ATOM 1526 C CA . THR A 1 184 ? -14.436 -13.383 -6.849 1.00 77.19 184 THR A CA 1
ATOM 1527 C C . THR A 1 184 ? -13.287 -13.653 -5.873 1.00 77.19 184 THR A C 1
ATOM 1529 O O . THR A 1 184 ? -13.275 -14.718 -5.264 1.00 77.19 184 THR A O 1
ATOM 1532 N N . ALA A 1 185 ? -12.310 -12.746 -5.732 1.00 88.25 185 ALA A N 1
ATOM 1533 C CA . ALA A 1 185 ? -11.091 -12.999 -4.952 1.00 88.25 185 ALA A CA 1
ATOM 1534 C C . ALA A 1 185 ? -10.305 -11.724 -4.610 1.00 88.25 185 ALA A C 1
ATOM 1536 O O . ALA A 1 185 ? -10.259 -10.779 -5.409 1.00 88.25 185 ALA A O 1
ATOM 1537 N N . ARG A 1 186 ? -9.591 -11.737 -3.475 1.00 92.25 186 ARG A N 1
ATOM 1538 C CA . ARG A 1 186 ? -8.588 -10.714 -3.117 1.00 92.25 186 ARG A CA 1
ATOM 1539 C C . ARG A 1 186 ? -7.375 -10.844 -4.037 1.00 92.25 186 ARG A C 1
ATOM 1541 O O . ARG A 1 186 ? -6.799 -11.921 -4.106 1.00 92.25 186 ARG A O 1
ATOM 1548 N N . ARG A 1 187 ? -6.967 -9.762 -4.713 1.00 91.19 187 ARG A N 1
ATOM 1549 C CA . ARG A 1 187 ? -5.953 -9.811 -5.790 1.00 91.19 187 ARG A CA 1
ATOM 1550 C C . ARG A 1 187 ? -4.525 -10.057 -5.309 1.00 91.19 187 ARG A C 1
ATOM 1552 O O . ARG A 1 187 ? -3.769 -10.711 -6.014 1.00 91.19 187 ARG A O 1
ATOM 1559 N N . PHE A 1 188 ? -4.159 -9.495 -4.161 1.00 94.81 188 PHE A N 1
ATOM 1560 C CA . PHE A 1 188 ? -2.824 -9.610 -3.577 1.00 94.81 188 PHE A CA 1
ATOM 1561 C C . PHE A 1 188 ? -2.927 -10.476 -2.326 1.00 94.81 188 PHE A C 1
ATOM 1563 O O . PHE A 1 188 ? -3.090 -9.962 -1.226 1.00 94.81 188 PHE A O 1
ATOM 1570 N N . ALA A 1 189 ? -2.946 -11.797 -2.490 1.00 94.75 189 ALA A N 1
ATOM 1571 C CA . ALA A 1 189 ? -2.988 -12.707 -1.350 1.00 94.75 189 ALA A CA 1
ATOM 1572 C C . ALA A 1 189 ? -1.595 -13.212 -0.974 1.00 94.75 189 ALA A C 1
ATOM 1574 O O . ALA A 1 189 ? -1.253 -13.211 0.203 1.00 94.75 189 ALA A O 1
ATOM 1575 N N . GLU A 1 190 ? -0.792 -13.576 -1.970 1.00 96.38 190 GLU A N 1
ATOM 1576 C CA . GLU A 1 190 ? 0.553 -14.116 -1.781 1.00 96.38 190 GLU A CA 1
ATOM 1577 C C . GLU A 1 190 ? 1.510 -13.474 -2.786 1.00 96.38 190 GLU A C 1
ATOM 1579 O O . GLU A 1 190 ? 1.191 -13.351 -3.969 1.00 96.38 190 GLU A O 1
ATOM 1584 N N . TYR A 1 191 ? 2.674 -13.041 -2.313 1.00 97.44 191 TYR A N 1
ATOM 1585 C CA . TYR A 1 191 ? 3.728 -12.480 -3.153 1.00 97.44 191 TYR A CA 1
ATOM 1586 C C . TYR A 1 191 ? 4.611 -13.597 -3.719 1.00 97.44 191 TYR A C 1
ATOM 1588 O O . TYR A 1 191 ? 5.020 -14.481 -2.972 1.00 97.44 191 TYR A O 1
ATOM 1596 N N . LEU A 1 192 ? 4.941 -13.531 -5.014 1.00 97.19 192 LEU A N 1
ATOM 1597 C CA . LEU A 1 192 ? 5.772 -14.540 -5.679 1.00 97.19 192 LEU A CA 1
ATOM 1598 C C . LEU A 1 192 ? 7.165 -14.011 -6.018 1.00 97.19 192 LEU A C 1
ATOM 1600 O O . LEU A 1 192 ? 8.169 -14.517 -5.529 1.00 97.19 192 LEU A O 1
ATOM 1604 N N . ASN A 1 193 ? 7.236 -13.020 -6.906 1.00 97.19 193 ASN A N 1
ATOM 1605 C CA . ASN A 1 193 ? 8.491 -12.461 -7.395 1.00 97.19 193 ASN A CA 1
ATOM 1606 C C . ASN A 1 193 ? 8.273 -11.097 -8.047 1.00 97.19 193 ASN A C 1
ATOM 1608 O O . ASN A 1 193 ? 7.142 -10.719 -8.360 1.00 97.19 193 ASN A O 1
ATOM 1612 N N . PHE A 1 194 ? 9.372 -10.398 -8.315 1.00 97.75 194 PHE A N 1
ATOM 1613 C CA . PHE A 1 194 ? 9.385 -9.238 -9.189 1.00 97.75 194 PHE A CA 1
ATOM 1614 C C . PHE A 1 194 ? 10.571 -9.302 -10.149 1.00 97.75 194 PHE A C 1
ATOM 1616 O O . PHE A 1 194 ? 11.546 -10.013 -9.918 1.00 97.75 194 PHE A O 1
ATOM 1623 N N . TYR A 1 195 ? 10.484 -8.525 -11.218 1.00 95.81 195 TYR A N 1
ATOM 1624 C CA . TYR A 1 195 ? 11.620 -8.134 -12.036 1.00 95.81 195 TYR A CA 1
ATOM 1625 C C . TYR A 1 195 ? 11.440 -6.680 -12.477 1.00 95.81 195 TYR A C 1
ATOM 1627 O O . TYR A 1 195 ? 10.318 -6.175 -12.576 1.00 95.81 195 TYR A O 1
ATOM 1635 N N . SER A 1 196 ? 12.552 -5.999 -12.725 1.00 94.50 196 SER A N 1
ATOM 1636 C CA . SER A 1 196 ? 12.572 -4.643 -13.270 1.00 94.50 196 SER A CA 1
ATOM 1637 C C . SER A 1 196 ? 13.259 -4.667 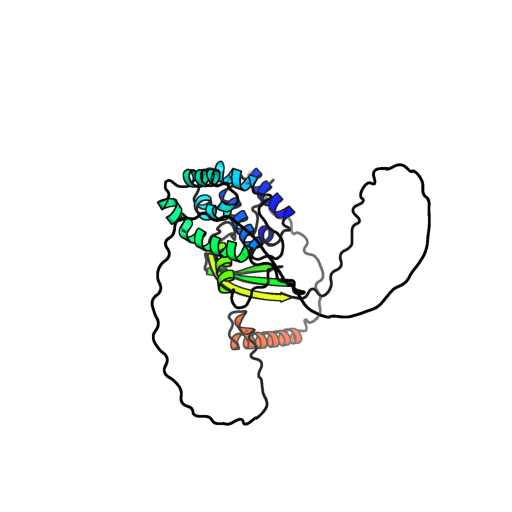-14.625 1.00 94.50 196 SER A C 1
ATOM 1639 O O . SER A 1 196 ? 14.177 -5.458 -14.836 1.00 94.50 196 SER A O 1
ATOM 1641 N N . HIS A 1 197 ? 12.800 -3.829 -15.547 1.00 92.25 197 HIS A N 1
ATOM 1642 C CA . HIS A 1 197 ? 13.492 -3.597 -16.809 1.00 92.25 197 HIS A CA 1
ATOM 1643 C C . HIS A 1 197 ? 13.598 -2.102 -17.075 1.00 92.25 197 HIS A C 1
ATOM 1645 O O . HIS A 1 197 ? 12.727 -1.324 -16.671 1.00 92.25 197 HIS A O 1
ATOM 1651 N N . GLU A 1 198 ? 14.674 -1.734 -17.754 1.00 92.25 198 GLU A N 1
ATOM 1652 C CA . GLU A 1 198 ? 14.926 -0.390 -18.248 1.00 92.25 198 GLU A CA 1
ATOM 1653 C C . GLU A 1 198 ? 14.348 -0.221 -19.657 1.00 92.25 198 GLU A C 1
ATOM 1655 O O . GLU A 1 198 ? 14.331 -1.153 -20.462 1.00 92.25 198 GLU A O 1
ATOM 1660 N N . GLY A 1 199 ? 13.827 0.968 -19.940 1.00 87.69 199 GLY A N 1
ATOM 1661 C CA . GLY A 1 199 ? 13.375 1.384 -21.261 1.00 87.69 199 GLY A CA 1
ATOM 1662 C C . GLY A 1 199 ? 13.865 2.796 -21.550 1.00 87.69 199 GLY A C 1
ATOM 1663 O O . GLY A 1 199 ? 13.874 3.642 -20.658 1.00 87.69 199 GLY A O 1
ATOM 1664 N N . ARG A 1 200 ? 14.291 3.059 -22.786 1.00 85.19 200 ARG A N 1
ATOM 1665 C CA . ARG A 1 200 ? 14.741 4.389 -23.209 1.00 85.19 200 ARG A CA 1
ATOM 1666 C C . ARG A 1 200 ? 13.561 5.212 -23.728 1.00 85.19 200 ARG A C 1
ATOM 1668 O O . ARG A 1 200 ? 12.617 4.663 -24.294 1.00 85.19 200 ARG A O 1
ATOM 1675 N N . ILE A 1 201 ? 13.603 6.524 -23.513 1.00 81.06 201 ILE A N 1
ATOM 1676 C CA . ILE A 1 201 ? 12.678 7.455 -24.166 1.00 81.06 201 ILE A CA 1
ATOM 1677 C C . ILE A 1 201 ? 13.278 7.824 -25.525 1.00 81.06 201 ILE A C 1
ATOM 1679 O O . ILE A 1 201 ? 14.264 8.551 -25.577 1.00 81.06 201 ILE A O 1
ATOM 1683 N N . ASP A 1 202 ? 12.685 7.336 -26.613 1.00 82.94 202 ASP A N 1
ATOM 1684 C CA . ASP A 1 202 ? 13.224 7.556 -27.965 1.00 82.94 202 ASP A CA 1
ATOM 1685 C C . ASP A 1 202 ? 12.921 8.960 -28.512 1.00 82.94 202 ASP A C 1
ATOM 1687 O O . ASP A 1 202 ? 13.707 9.532 -29.261 1.00 82.94 202 ASP A O 1
ATOM 1691 N N . ALA A 1 203 ? 11.773 9.529 -28.138 1.00 83.44 203 ALA A N 1
ATOM 1692 C CA . ALA A 1 203 ? 11.373 10.880 -28.509 1.00 83.44 203 ALA A CA 1
ATOM 1693 C C . ALA A 1 203 ? 10.435 11.468 -27.449 1.00 83.44 203 ALA A C 1
ATOM 1695 O O . ALA A 1 203 ? 9.519 10.795 -26.968 1.00 83.44 203 ALA A O 1
ATOM 1696 N N . GLN A 1 204 ? 10.628 12.743 -27.111 1.00 80.19 204 GLN A N 1
ATOM 1697 C CA . GLN A 1 204 ? 9.719 13.495 -26.253 1.00 80.19 204 GLN A CA 1
ATOM 1698 C C . GLN A 1 204 ? 9.450 14.864 -26.874 1.00 80.19 204 GLN A C 1
ATOM 1700 O O . GLN A 1 204 ? 10.361 15.661 -27.060 1.00 80.19 204 GLN A O 1
ATOM 1705 N N . HIS A 1 205 ? 8.182 15.142 -27.163 1.00 87.31 205 HIS A N 1
ATOM 1706 C CA . HIS A 1 205 ? 7.718 16.467 -27.553 1.00 87.31 205 HIS A CA 1
ATOM 1707 C C . HIS A 1 205 ? 6.918 17.058 -26.389 1.00 87.31 205 HIS A C 1
ATOM 1709 O O . HIS A 1 205 ? 6.003 16.412 -25.871 1.00 87.31 205 HIS A O 1
ATOM 1715 N N . LYS A 1 206 ? 7.283 18.263 -25.951 1.00 79.62 206 LYS A N 1
ATOM 1716 C CA . LYS A 1 206 ? 6.485 19.073 -25.029 1.00 79.62 206 LYS A CA 1
ATOM 1717 C C . LYS A 1 206 ? 6.096 20.340 -25.776 1.00 79.62 206 LYS A C 1
ATOM 1719 O O . LYS A 1 206 ? 6.957 21.168 -26.049 1.00 79.62 206 LYS A O 1
ATOM 1724 N N . GLU A 1 207 ? 4.819 20.464 -26.105 1.00 76.50 207 GLU A N 1
ATOM 1725 C CA . GLU A 1 207 ? 4.253 21.723 -26.575 1.00 76.50 207 GLU A CA 1
ATOM 1726 C C . GLU A 1 207 ? 4.142 22.646 -25.358 1.00 76.50 207 GLU A C 1
ATOM 1728 O O . GLU A 1 207 ? 3.455 22.324 -24.384 1.00 76.50 207 GLU A O 1
ATOM 1733 N N . VAL A 1 208 ? 4.914 23.732 -25.358 1.00 69.06 208 VAL A N 1
ATOM 1734 C CA . VAL A 1 208 ? 4.843 24.751 -24.310 1.00 69.06 208 VAL A CA 1
ATOM 1735 C C . VAL A 1 208 ? 3.548 25.514 -24.542 1.00 69.06 208 VAL A C 1
ATOM 1737 O O . VAL A 1 208 ? 3.417 26.226 -25.530 1.00 69.06 208 VAL A O 1
ATOM 1740 N N . GLN A 1 209 ? 2.571 25.330 -23.657 1.00 59.91 209 GLN A N 1
ATOM 1741 C CA . GLN A 1 209 ? 1.463 26.271 -23.567 1.00 59.91 209 GLN A CA 1
ATOM 1742 C C . GLN A 1 209 ? 1.972 27.446 -22.741 1.00 59.91 209 GLN A C 1
ATOM 1744 O O . GLN A 1 209 ? 2.308 27.268 -21.570 1.00 59.91 209 GLN A O 1
ATOM 1749 N N . GLU A 1 210 ? 2.099 28.610 -23.375 1.00 55.56 210 GLU A N 1
ATOM 1750 C CA . GLU A 1 210 ? 2.356 29.867 -22.680 1.00 55.56 210 GLU A CA 1
ATOM 1751 C C . GLU A 1 210 ? 1.195 30.111 -21.707 1.00 55.56 210 GLU A C 1
ATOM 1753 O O . GLU A 1 210 ? 0.053 30.337 -22.113 1.00 55.56 210 GLU A O 1
ATOM 1758 N N . GLU A 1 211 ? 1.472 30.011 -20.405 1.00 48.47 211 GLU A N 1
ATOM 1759 C CA . GLU A 1 211 ? 0.614 30.618 -19.395 1.00 48.47 211 GLU A CA 1
ATOM 1760 C C . GLU A 1 211 ? 0.641 32.124 -19.651 1.00 48.47 211 GLU A C 1
ATOM 1762 O O . GLU A 1 211 ? 1.644 32.795 -19.415 1.00 48.47 211 GLU A O 1
ATOM 1767 N N . VAL A 1 212 ? -0.460 32.645 -20.191 1.00 45.19 212 VAL A N 1
ATOM 1768 C CA . VAL A 1 212 ? -0.693 34.081 -20.324 1.00 45.19 212 VAL A CA 1
ATOM 1769 C C . VAL A 1 212 ? -0.774 34.655 -18.911 1.00 45.19 212 VAL A C 1
ATOM 1771 O O . VAL A 1 212 ? -1.815 34.588 -18.260 1.00 45.19 212 VAL A O 1
ATOM 1774 N N . VAL A 1 213 ? 0.347 35.178 -18.419 1.00 39.81 213 VAL A N 1
ATOM 1775 C CA . VAL A 1 213 ? 0.400 36.014 -17.219 1.00 39.81 213 VAL A CA 1
ATOM 1776 C C . VAL A 1 213 ? -0.239 37.360 -17.583 1.00 39.81 213 VAL A C 1
ATOM 1778 O O . VAL A 1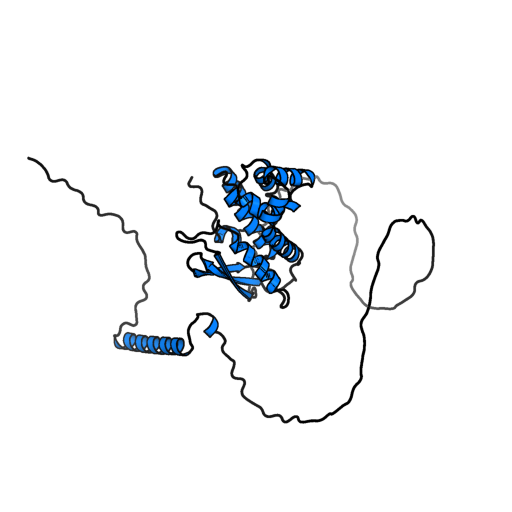 213 ? 0.237 38.002 -18.521 1.00 39.81 213 VAL A O 1
ATOM 1781 N N . PRO A 1 214 ? -1.307 37.817 -16.904 1.00 43.12 214 PRO A N 1
ATOM 1782 C CA . PRO A 1 214 ? -1.794 39.179 -17.075 1.00 43.12 214 PRO A CA 1
ATOM 1783 C C . PRO A 1 214 ? -0.752 40.144 -16.502 1.00 43.12 214 PRO A C 1
ATOM 1785 O O . PRO A 1 214 ? -0.480 40.134 -15.303 1.00 43.12 214 PRO A O 1
ATOM 1788 N N . THR A 1 215 ? -0.143 40.945 -17.370 1.00 33.44 215 THR A N 1
ATOM 1789 C CA . THR A 1 215 ? 0.782 42.015 -17.001 1.00 33.44 215 THR A CA 1
ATOM 1790 C C . THR A 1 215 ? 0.001 43.127 -16.303 1.00 33.44 215 THR A C 1
ATOM 1792 O O . THR A 1 215 ? -0.818 43.793 -16.937 1.00 33.44 215 THR A O 1
ATOM 1795 N N . GLU A 1 216 ? 0.238 43.337 -15.008 1.00 39.41 216 GLU A N 1
ATOM 1796 C CA . GLU A 1 216 ? -0.144 44.586 -14.350 1.00 39.41 216 GLU A CA 1
ATOM 1797 C C . GLU A 1 216 ? 0.851 45.690 -14.727 1.00 39.41 216 GLU A C 1
ATOM 1799 O O . GLU A 1 216 ? 2.071 45.516 -14.717 1.00 39.41 216 GLU A O 1
ATOM 1804 N N . THR A 1 217 ? 0.263 46.813 -15.119 1.00 38.81 217 THR A N 1
ATOM 1805 C CA . THR A 1 217 ? 0.839 48.092 -15.518 1.00 38.81 217 THR A CA 1
ATOM 1806 C C . THR A 1 217 ? 1.835 48.627 -14.489 1.00 38.81 217 THR A C 1
ATOM 1808 O O . THR A 1 217 ? 1.478 48.807 -13.328 1.00 38.81 217 THR A O 1
ATOM 1811 N N . ILE A 1 218 ? 3.052 48.973 -14.919 1.00 38.25 218 ILE A N 1
ATOM 1812 C CA . ILE A 1 218 ? 3.921 49.902 -14.186 1.00 38.25 218 ILE A CA 1
ATOM 1813 C C . ILE A 1 218 ? 4.362 50.994 -15.155 1.00 38.25 218 ILE A C 1
ATOM 1815 O O . ILE A 1 218 ? 4.832 50.720 -16.260 1.00 38.25 218 ILE A O 1
ATOM 1819 N N . GLU A 1 219 ? 4.118 52.222 -14.714 1.00 36.59 219 GLU A N 1
ATOM 1820 C CA . GLU A 1 219 ? 4.331 53.476 -15.414 1.00 36.59 219 GLU A CA 1
ATOM 1821 C C . GLU A 1 219 ? 5.814 53.790 -15.662 1.00 36.59 219 GLU A C 1
ATOM 1823 O O . GLU A 1 219 ? 6.734 53.344 -14.979 1.00 36.59 219 GLU A O 1
ATOM 1828 N N . GLU A 1 220 ? 5.983 54.582 -16.706 1.00 33.12 220 GLU A N 1
ATOM 1829 C CA . GLU A 1 220 ? 7.179 55.102 -17.345 1.00 33.12 220 GLU A CA 1
ATOM 1830 C C . GLU A 1 220 ? 7.921 56.137 -16.481 1.00 33.12 220 GLU A C 1
ATOM 1832 O O . GLU A 1 220 ? 7.298 57.103 -16.050 1.00 33.12 220 GLU A O 1
ATOM 1837 N N . THR A 1 221 ? 9.251 56.036 -16.311 1.00 27.53 221 THR A N 1
ATOM 1838 C CA . THR A 1 221 ? 10.144 57.224 -16.346 1.00 27.53 221 THR A CA 1
ATOM 1839 C C . THR A 1 221 ? 11.633 56.874 -16.574 1.00 27.53 221 THR A C 1
ATOM 1841 O O . THR A 1 221 ? 12.304 56.308 -15.718 1.00 27.53 221 THR A O 1
ATOM 1844 N N . THR A 1 222 ? 12.131 57.296 -17.746 1.00 26.86 222 THR A N 1
ATOM 1845 C CA . THR A 1 222 ? 13.457 57.896 -18.068 1.00 26.86 222 THR A CA 1
ATOM 1846 C C . THR A 1 222 ? 14.805 57.159 -17.862 1.00 26.86 222 THR A C 1
ATOM 1848 O O . THR A 1 222 ? 15.285 56.949 -16.755 1.00 26.86 222 THR A O 1
ATOM 1851 N N . ILE A 1 223 ? 15.457 56.932 -19.016 1.00 31.80 223 ILE A N 1
ATOM 1852 C CA . ILE A 1 223 ? 16.890 56.707 -19.385 1.00 31.80 223 ILE A CA 1
ATOM 1853 C C . ILE A 1 223 ? 17.637 58.090 -19.319 1.00 31.80 223 ILE A C 1
ATOM 1855 O O . ILE A 1 223 ? 16.880 59.068 -19.336 1.00 31.80 223 ILE A O 1
ATOM 1859 N N . PRO A 1 224 ? 18.997 58.313 -19.298 1.00 39.28 224 PRO A N 1
ATOM 1860 C CA . PRO A 1 224 ? 20.154 57.597 -19.915 1.00 39.28 224 PRO A CA 1
ATOM 1861 C C . PRO A 1 224 ? 21.416 57.442 -19.013 1.00 39.28 224 PRO A C 1
ATOM 1863 O O . PRO A 1 224 ? 21.462 57.974 -17.917 1.00 39.28 224 PRO A O 1
ATOM 1866 N N . GLU A 1 225 ? 22.441 56.633 -19.318 1.00 28.50 225 GLU A N 1
ATOM 1867 C CA . GLU A 1 225 ? 23.448 56.818 -20.381 1.00 28.50 225 GLU A CA 1
ATOM 1868 C C . GLU A 1 225 ? 24.270 55.545 -20.680 1.00 28.50 225 GLU A C 1
ATOM 1870 O O . GLU A 1 225 ? 24.358 54.600 -19.901 1.00 28.50 225 GLU A O 1
ATOM 1875 N N . ALA A 1 226 ? 24.859 55.565 -21.875 1.00 29.31 226 ALA A N 1
ATOM 1876 C CA . ALA A 1 226 ? 25.543 54.506 -22.604 1.00 29.31 226 ALA A CA 1
ATOM 1877 C C . ALA A 1 226 ? 26.968 54.169 -22.110 1.00 29.31 226 ALA A C 1
ATOM 1879 O O . ALA A 1 226 ? 27.684 55.053 -21.650 1.00 29.31 226 ALA A O 1
ATOM 1880 N N . SER A 1 227 ? 27.456 52.948 -22.399 1.00 30.81 227 SER A N 1
ATOM 1881 C CA . SER A 1 227 ? 28.481 52.717 -23.452 1.00 30.81 227 SER A CA 1
ATOM 1882 C C . SER A 1 227 ? 29.271 51.390 -23.336 1.00 30.81 227 SER A C 1
ATOM 1884 O O . SER A 1 227 ? 29.995 51.162 -22.379 1.00 30.81 227 SER A O 1
ATOM 1886 N N . ILE A 1 228 ? 29.190 50.604 -24.423 1.00 31.94 228 ILE A N 1
ATOM 1887 C CA . ILE A 1 228 ? 30.303 50.038 -25.230 1.00 31.94 228 ILE A CA 1
ATOM 1888 C C . ILE A 1 228 ? 31.101 48.795 -24.735 1.00 31.94 228 ILE A C 1
ATOM 1890 O O . ILE A 1 228 ? 31.977 48.852 -23.887 1.00 31.94 228 ILE A O 1
ATOM 1894 N N . GLU A 1 229 ? 30.822 47.699 -25.462 1.00 27.80 229 GLU A N 1
ATOM 1895 C CA . GLU A 1 229 ? 31.694 46.702 -26.137 1.00 27.80 229 GLU A CA 1
ATOM 1896 C C . GLU A 1 229 ? 32.632 45.689 -25.426 1.00 27.80 229 GLU A C 1
ATOM 1898 O O . GLU A 1 229 ? 33.684 46.002 -24.888 1.00 27.80 229 GLU A O 1
ATOM 1903 N N . LYS A 1 230 ? 32.298 44.409 -25.698 1.00 25.28 230 LYS A N 1
ATOM 1904 C CA . LYS A 1 230 ? 33.095 43.306 -26.306 1.00 25.28 230 LYS A CA 1
ATOM 1905 C C . LYS A 1 230 ? 34.518 43.000 -25.776 1.00 25.28 230 LYS A C 1
ATOM 1907 O O . LYS A 1 230 ? 35.462 43.710 -26.094 1.00 25.28 230 LYS A O 1
ATOM 1912 N N . LYS A 1 231 ? 34.714 41.766 -25.271 1.00 28.83 231 LYS A N 1
ATOM 1913 C CA . LYS A 1 231 ? 35.424 40.626 -25.930 1.00 28.83 231 LYS A CA 1
ATOM 1914 C C . LYS A 1 231 ? 35.779 39.505 -24.922 1.00 28.83 231 LYS A C 1
ATOM 1916 O O . LYS A 1 231 ? 36.426 39.734 -23.912 1.00 28.83 231 LYS A O 1
ATOM 1921 N N . THR A 1 232 ? 35.385 38.277 -25.259 1.00 23.16 232 THR A N 1
ATOM 1922 C CA . THR A 1 232 ? 35.977 36.967 -24.881 1.00 23.16 232 THR A CA 1
ATOM 1923 C C . THR A 1 232 ? 37.454 36.839 -25.318 1.00 23.16 232 THR A C 1
ATOM 1925 O O . THR A 1 232 ? 37.880 37.651 -26.138 1.00 23.16 232 THR A O 1
ATOM 1928 N N . PRO A 1 233 ? 38.173 35.716 -25.072 1.00 34.66 233 PRO A N 1
ATOM 1929 C CA . PRO A 1 233 ? 38.223 34.769 -23.940 1.00 34.66 233 PRO A CA 1
ATOM 1930 C C . PRO A 1 233 ? 39.697 34.437 -23.545 1.00 34.66 233 PRO A C 1
ATOM 1932 O O . PRO A 1 233 ? 40.615 34.986 -24.138 1.00 34.66 233 PRO A O 1
ATOM 1935 N N . GLN A 1 234 ? 39.891 33.444 -22.657 1.00 25.20 234 GLN A N 1
ATOM 1936 C CA . GLN A 1 234 ? 41.104 32.627 -22.369 1.00 25.20 234 GLN A CA 1
ATOM 1937 C C . GLN A 1 234 ? 41.621 32.804 -20.935 1.00 25.20 234 GLN A C 1
ATO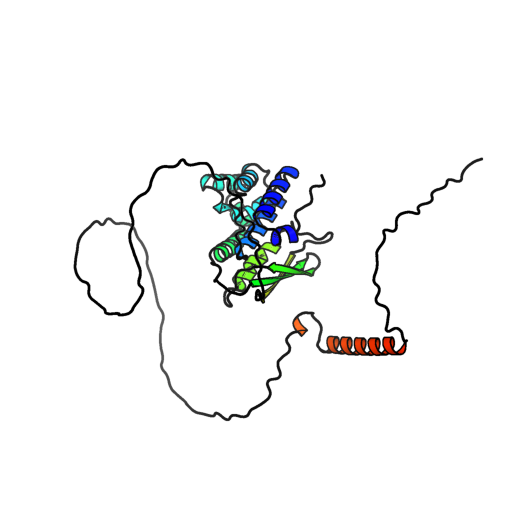M 1939 O O . GLN A 1 234 ? 41.537 33.887 -20.384 1.00 25.20 234 GLN A O 1
ATOM 1944 N N . LYS A 1 235 ? 42.250 31.835 -20.266 1.00 24.91 235 LYS A N 1
ATOM 1945 C CA . LYS A 1 235 ? 42.427 30.371 -20.359 1.00 24.91 235 LYS A CA 1
ATOM 1946 C C . LYS A 1 235 ? 43.431 30.089 -19.226 1.00 24.91 235 LYS A C 1
ATOM 1948 O O . LYS A 1 235 ? 44.420 30.798 -19.161 1.00 24.91 235 LYS A O 1
ATOM 1953 N N . GLN A 1 236 ? 43.183 29.058 -18.414 1.00 26.19 236 GLN A N 1
ATOM 1954 C CA . GLN A 1 236 ? 44.171 28.291 -17.625 1.00 26.19 236 GLN A CA 1
ATOM 1955 C C . GLN A 1 236 ? 45.123 29.054 -16.677 1.00 26.19 236 GLN A C 1
ATOM 1957 O O . GLN A 1 236 ? 45.982 29.806 -17.106 1.00 26.19 236 GLN A O 1
ATOM 1962 N N . ALA A 1 237 ? 45.160 28.663 -15.404 1.00 25.78 237 ALA A N 1
ATOM 1963 C CA . ALA A 1 237 ? 46.091 27.630 -14.940 1.00 25.78 237 ALA A CA 1
ATOM 1964 C C . ALA A 1 237 ? 46.041 27.481 -13.413 1.00 25.78 237 ALA A C 1
ATOM 1966 O O . ALA A 1 237 ? 45.745 28.405 -12.663 1.00 25.78 237 ALA A O 1
ATOM 1967 N N . ILE A 1 238 ? 46.322 26.252 -13.010 1.00 26.16 238 ILE A N 1
ATOM 1968 C CA . ILE A 1 238 ? 46.439 25.706 -11.663 1.00 26.16 238 ILE A CA 1
ATOM 1969 C C . ILE A 1 238 ? 47.802 26.092 -11.070 1.00 26.16 238 ILE A C 1
ATOM 1971 O O . ILE A 1 238 ? 48.798 25.956 -11.773 1.00 26.16 238 ILE A O 1
ATOM 1975 N N . ALA A 1 239 ? 47.850 26.466 -9.787 1.00 24.98 239 ALA A N 1
ATOM 1976 C CA . ALA A 1 239 ? 48.849 26.016 -8.798 1.00 24.98 239 ALA A CA 1
ATOM 1977 C C . ALA A 1 239 ? 48.517 26.658 -7.433 1.00 24.98 239 ALA A C 1
ATOM 1979 O O . ALA A 1 239 ? 48.425 27.873 -7.333 1.00 24.98 239 ALA A O 1
ATOM 1980 N N . THR A 1 240 ? 48.038 25.903 -6.444 1.00 21.50 240 THR A N 1
ATOM 1981 C CA . THR A 1 240 ? 48.789 25.122 -5.438 1.00 21.50 240 THR A CA 1
ATOM 1982 C C . THR A 1 240 ? 49.291 25.964 -4.257 1.00 21.50 240 THR A C 1
ATOM 1984 O O . THR A 1 240 ? 50.158 26.815 -4.397 1.00 21.50 240 THR A O 1
ATOM 1987 N N . SER A 1 241 ? 48.767 25.581 -3.083 1.00 25.30 241 SER A N 1
ATOM 1988 C CA . SER A 1 241 ? 49.365 25.620 -1.740 1.00 25.30 241 SER A CA 1
ATOM 1989 C C . SER A 1 241 ? 49.629 26.975 -1.070 1.00 25.30 241 SER A C 1
ATOM 1991 O O . SER A 1 241 ? 50.503 27.727 -1.483 1.00 25.30 241 SER A O 1
ATOM 1993 N N . THR A 1 242 ? 49.031 27.190 0.106 1.00 25.50 242 THR A N 1
ATOM 1994 C CA . THR A 1 242 ? 49.646 26.882 1.424 1.00 25.50 242 THR A CA 1
ATOM 1995 C C . THR A 1 242 ? 48.955 27.730 2.504 1.00 25.50 242 THR A C 1
ATOM 1997 O O . THR A 1 242 ? 49.093 28.946 2.534 1.00 25.50 242 THR A O 1
ATOM 2000 N N . THR A 1 243 ? 48.200 27.084 3.394 1.00 28.58 243 THR A N 1
ATOM 2001 C CA . THR A 1 243 ? 47.852 27.576 4.746 1.00 28.58 243 THR A CA 1
ATOM 2002 C C . THR A 1 243 ? 49.126 27.649 5.601 1.00 28.58 243 THR A C 1
ATOM 2004 O O . THR A 1 243 ? 49.986 26.794 5.373 1.00 28.58 243 THR A O 1
ATOM 2007 N N . PRO A 1 244 ? 49.267 28.520 6.626 1.00 33.72 244 PRO A N 1
ATOM 2008 C CA . PRO A 1 244 ? 48.702 28.156 7.943 1.00 33.72 244 PRO A CA 1
ATOM 2009 C C . PRO A 1 244 ? 48.402 29.310 8.940 1.00 33.72 244 PRO A C 1
ATOM 2011 O O . PRO A 1 244 ? 48.834 30.440 8.754 1.00 33.72 244 PRO A O 1
ATOM 2014 N N . TYR A 1 245 ? 47.784 28.913 10.069 1.00 22.62 245 TYR A N 1
ATOM 2015 C CA . TYR A 1 245 ? 48.071 29.376 11.451 1.00 22.62 245 TYR A CA 1
ATOM 2016 C C . TYR A 1 245 ? 47.299 30.610 12.008 1.00 22.62 245 TYR A C 1
ATOM 2018 O O . TYR A 1 245 ? 47.313 31.632 11.339 1.00 22.62 245 TYR A O 1
ATOM 2026 N N . TYR A 1 246 ? 46.648 30.681 13.197 1.00 27.11 246 TYR A N 1
ATOM 2027 C CA . TYR A 1 246 ? 46.291 29.794 14.343 1.00 27.11 246 TYR A CA 1
ATOM 2028 C C . TYR A 1 246 ? 45.225 30.476 15.255 1.00 27.11 246 TYR A C 1
ATOM 2030 O O . TYR A 1 246 ? 45.156 31.702 15.240 1.00 27.11 246 TYR A O 1
ATOM 2038 N N . ASP A 1 247 ? 44.523 29.651 16.060 1.00 26.28 247 ASP A N 1
ATOM 2039 C CA . ASP A 1 247 ? 44.052 29.813 17.466 1.00 26.28 247 ASP A CA 1
ATOM 2040 C C . ASP A 1 247 ? 43.141 30.998 17.895 1.00 26.28 247 ASP A C 1
ATOM 2042 O O . ASP A 1 247 ? 43.194 32.085 17.340 1.00 26.28 247 ASP A O 1
ATOM 2046 N N . GLU A 1 248 ? 42.229 30.888 18.875 1.00 31.02 248 GLU A N 1
ATOM 2047 C CA . GLU A 1 248 ? 42.102 29.956 20.010 1.00 31.02 248 GLU A CA 1
ATOM 2048 C C . GLU A 1 248 ? 40.700 30.065 20.677 1.00 31.02 248 GLU A C 1
ATOM 2050 O O . GLU A 1 248 ? 40.025 31.080 20.522 1.00 31.02 248 GLU A O 1
ATOM 2055 N N . GLU A 1 249 ? 40.362 29.044 21.486 1.00 29.38 249 GLU A N 1
ATOM 2056 C CA . GLU A 1 249 ? 39.547 29.067 22.731 1.00 29.38 249 GLU A CA 1
ATOM 2057 C C . GLU A 1 249 ? 38.044 29.443 22.690 1.00 29.38 249 GLU A C 1
ATOM 2059 O O . GLU A 1 249 ? 37.590 30.297 21.946 1.00 29.38 249 GLU A O 1
ATOM 2064 N N . ALA A 1 250 ? 37.145 28.909 23.524 1.00 25.22 250 ALA A N 1
ATOM 2065 C CA . ALA A 1 250 ? 37.120 27.810 24.492 1.00 25.22 250 ALA A CA 1
ATOM 2066 C C . ALA A 1 250 ? 35.650 27.653 24.956 1.00 25.22 250 ALA A C 1
ATOM 2068 O O . ALA A 1 250 ? 34.909 28.633 24.964 1.00 25.22 250 ALA A O 1
ATOM 2069 N N . ALA A 1 251 ? 35.236 26.442 25.359 1.00 29.48 251 ALA A N 1
ATOM 2070 C CA . ALA A 1 251 ? 34.473 26.163 26.596 1.00 29.48 251 ALA A CA 1
ATOM 2071 C C . ALA A 1 251 ? 33.837 24.752 26.583 1.00 29.48 251 ALA A C 1
ATOM 2073 O O . ALA A 1 251 ? 32.892 24.461 25.852 1.00 29.48 251 ALA A O 1
ATOM 2074 N N . LYS A 1 252 ? 34.370 23.889 27.457 1.00 26.70 252 LYS A N 1
ATOM 2075 C CA . LYS A 1 252 ? 33.815 22.615 27.958 1.00 26.70 252 LYS A CA 1
ATOM 2076 C C . LYS A 1 252 ? 32.716 22.859 29.002 1.00 26.70 252 LYS A C 1
ATOM 2078 O O . LYS A 1 252 ? 32.907 23.786 29.775 1.00 26.70 252 LYS A O 1
ATOM 2083 N N . VAL A 1 253 ? 31.724 21.952 29.109 1.00 29.12 253 VAL A N 1
ATOM 2084 C CA . VAL A 1 253 ? 31.373 21.059 30.268 1.00 29.12 253 VAL A CA 1
ATOM 2085 C C . VAL A 1 253 ? 30.383 19.992 29.710 1.00 29.12 253 VAL A C 1
ATOM 2087 O O . VAL A 1 253 ? 29.392 20.379 29.105 1.00 29.12 253 VAL A O 1
ATOM 2090 N N . GLU A 1 254 ? 30.649 18.678 29.576 1.00 25.22 254 GLU A N 1
ATOM 2091 C CA . GLU A 1 254 ? 30.761 17.564 30.561 1.00 25.22 254 GLU A CA 1
ATOM 2092 C C . GLU A 1 254 ? 29.466 17.402 31.417 1.00 25.22 254 GLU A C 1
ATOM 2094 O O . GLU A 1 254 ? 28.965 18.384 31.937 1.00 25.22 254 GLU A O 1
ATOM 2099 N N . ALA A 1 255 ? 28.769 16.268 31.603 1.00 25.72 255 ALA A N 1
ATOM 2100 C CA . ALA A 1 255 ? 29.117 14.847 31.663 1.00 25.72 255 ALA A CA 1
ATOM 2101 C C . ALA A 1 255 ? 27.850 13.946 31.579 1.00 25.72 255 ALA A C 1
ATOM 2103 O O . ALA A 1 255 ? 26.801 14.336 32.092 1.00 25.72 255 ALA A O 1
ATOM 2104 N N . LYS A 1 256 ? 27.978 12.703 31.077 1.00 28.08 256 LYS A N 1
ATOM 2105 C CA . LYS A 1 256 ? 27.698 11.423 31.793 1.00 28.08 256 LYS A CA 1
ATOM 2106 C C . LYS A 1 256 ? 27.589 10.234 30.816 1.00 28.08 256 LYS A C 1
ATOM 2108 O O . LYS A 1 256 ? 26.661 10.127 30.025 1.00 28.08 256 LYS A O 1
ATOM 2113 N N . TYR A 1 257 ? 28.575 9.348 30.920 1.00 27.72 257 TYR A N 1
ATOM 2114 C CA . TYR A 1 257 ? 28.789 8.071 30.216 1.00 27.72 257 TYR A CA 1
ATOM 2115 C C . TYR A 1 257 ? 28.137 6.884 30.989 1.00 27.72 257 TYR A C 1
ATOM 2117 O O . TYR A 1 257 ? 27.691 7.128 32.114 1.00 27.72 257 TYR A O 1
ATOM 2125 N N . PRO A 1 258 ? 28.028 5.633 30.454 1.00 32.69 258 PRO A N 1
ATOM 2126 C CA . PRO A 1 258 ? 29.168 4.759 30.088 1.00 32.69 258 PRO A CA 1
ATOM 2127 C C . PRO A 1 258 ? 29.071 3.997 28.744 1.00 32.69 258 PRO A C 1
ATOM 2129 O O . PRO A 1 258 ? 28.016 3.463 28.404 1.00 32.69 258 PRO A O 1
ATOM 2132 N N . PRO A 1 259 ? 30.204 3.822 28.031 1.00 37.06 259 PRO A N 1
ATOM 2133 C CA . PRO A 1 259 ? 30.433 2.736 27.085 1.00 37.06 259 PRO A CA 1
ATOM 2134 C C . PRO A 1 259 ? 31.562 1.811 27.583 1.00 37.06 259 PRO A C 1
ATOM 2136 O O . PRO A 1 259 ? 32.600 2.287 28.022 1.00 37.06 259 PRO A O 1
ATOM 2139 N N . LEU A 1 260 ? 31.387 0.493 27.486 1.00 25.22 260 LEU A N 1
ATOM 2140 C CA . LEU A 1 260 ? 32.427 -0.555 27.534 1.00 25.22 260 LEU A CA 1
ATOM 2141 C C . LEU A 1 260 ? 31.704 -1.882 27.187 1.00 25.22 260 LEU A C 1
ATOM 2143 O O . LEU A 1 260 ? 30.541 -2.028 27.543 1.00 25.22 260 LEU A O 1
ATOM 2147 N N . SER A 1 261 ? 32.244 -2.883 26.492 1.00 26.64 261 SER A N 1
ATOM 2148 C CA . SER A 1 261 ? 33.635 -3.224 26.185 1.00 26.64 261 SER A CA 1
ATOM 2149 C C . SER A 1 261 ? 33.683 -4.270 25.055 1.00 26.64 261 SER A C 1
ATOM 2151 O O . SER A 1 261 ? 32.760 -5.056 24.854 1.00 26.64 261 SER A O 1
ATOM 2153 N N . LYS A 1 262 ? 34.814 -4.262 24.344 1.00 26.80 262 LYS A N 1
ATOM 2154 C CA . LYS A 1 262 ? 35.326 -5.276 23.408 1.00 26.80 262 LYS A CA 1
ATOM 2155 C C . LYS A 1 262 ? 35.794 -6.527 24.160 1.00 26.80 262 LYS A C 1
ATOM 2157 O O . LYS A 1 262 ? 36.247 -6.359 25.279 1.00 26.80 262 LYS A O 1
ATOM 2162 N N . GLU A 1 263 ? 35.828 -7.681 23.488 1.00 25.78 263 GLU A N 1
ATOM 2163 C CA . GLU A 1 263 ? 36.908 -8.701 23.405 1.00 25.78 263 GLU A CA 1
ATOM 2164 C C . GLU A 1 263 ? 36.413 -9.806 22.435 1.00 25.78 263 GLU A C 1
ATOM 2166 O O . GLU A 1 263 ? 35.211 -10.029 22.364 1.00 25.78 263 GLU A O 1
ATOM 2171 N N . LYS A 1 264 ? 37.170 -10.582 21.650 1.00 26.36 264 LYS A N 1
ATOM 2172 C CA . LYS A 1 264 ? 38.543 -10.628 21.113 1.00 26.36 264 LYS A CA 1
ATOM 2173 C C . LYS A 1 264 ? 38.511 -11.761 20.062 1.00 26.36 264 LYS A C 1
ATOM 2175 O O . LYS A 1 264 ? 37.893 -12.795 20.292 1.00 26.36 264 LYS A O 1
ATOM 2180 N N . THR A 1 265 ? 39.194 -11.588 18.937 1.00 22.91 265 THR A N 1
ATOM 2181 C CA . THR A 1 265 ? 39.613 -12.672 18.026 1.00 22.91 265 THR A CA 1
ATOM 2182 C C . THR A 1 265 ? 40.881 -13.360 18.542 1.00 22.91 265 THR A C 1
ATOM 2184 O O . THR A 1 265 ? 41.714 -12.696 19.158 1.00 22.91 265 THR A O 1
ATOM 2187 N N . PRO A 1 266 ? 41.109 -14.623 18.157 1.00 28.94 266 PRO A N 1
ATOM 2188 C CA . PRO A 1 266 ? 42.422 -15.101 17.706 1.00 28.94 266 PRO A CA 1
ATOM 2189 C C . PRO A 1 266 ? 42.271 -15.789 16.325 1.00 28.94 266 PRO A C 1
ATOM 2191 O O . PRO A 1 266 ? 41.158 -16.109 15.929 1.00 28.94 266 PRO A O 1
ATOM 2194 N N . THR A 1 267 ? 43.259 -16.123 15.500 1.00 23.48 267 THR A N 1
ATOM 2195 C CA . THR A 1 267 ? 44.680 -15.809 15.308 1.00 23.48 267 THR A CA 1
ATOM 2196 C C . THR A 1 267 ? 45.014 -16.375 13.912 1.00 23.48 267 THR A C 1
ATOM 2198 O O . THR A 1 267 ? 44.454 -17.382 13.487 1.00 23.48 267 THR A O 1
ATOM 2201 N N . ARG A 1 268 ? 45.911 -15.689 13.204 1.00 21.39 268 ARG A N 1
ATOM 2202 C CA . ARG A 1 268 ? 46.528 -15.986 11.900 1.00 21.39 268 ARG A CA 1
ATOM 2203 C C . ARG A 1 268 ? 47.457 -17.213 11.944 1.00 21.39 268 ARG A C 1
ATOM 2205 O O . ARG A 1 268 ? 48.249 -17.319 12.874 1.00 21.39 268 ARG A O 1
ATOM 2212 N N . LEU A 1 269 ? 47.453 -18.035 10.888 1.00 24.92 269 LEU A N 1
ATOM 2213 C CA . LEU A 1 269 ? 48.596 -18.855 10.451 1.00 24.92 269 LEU A CA 1
ATOM 2214 C C . LEU A 1 269 ? 48.755 -18.747 8.918 1.00 24.92 269 LEU A C 1
ATOM 2216 O O . LEU A 1 269 ? 47.776 -18.819 8.180 1.00 24.92 269 LEU A O 1
ATOM 2220 N N . GLU A 1 270 ? 50.000 -18.504 8.502 1.00 24.67 270 GLU A N 1
ATOM 2221 C CA . GLU A 1 270 ? 50.566 -18.347 7.144 1.00 24.67 270 GLU A CA 1
ATOM 2222 C C . GLU A 1 270 ? 50.606 -19.695 6.379 1.00 24.67 270 GLU A C 1
ATOM 2224 O O . GLU A 1 270 ? 50.781 -20.738 7.000 1.00 24.67 270 GLU A O 1
ATOM 2229 N N . LEU A 1 271 ? 50.225 -19.759 5.095 1.00 23.61 271 LEU A N 1
ATOM 2230 C CA . LEU A 1 271 ? 51.023 -19.644 3.848 1.00 23.61 271 LEU A CA 1
ATOM 2231 C C . LEU A 1 271 ? 51.973 -20.823 3.508 1.00 23.61 271 LEU A C 1
ATOM 2233 O O . LEU A 1 271 ? 53.014 -21.004 4.127 1.00 23.61 271 LEU A O 1
ATOM 2237 N N . SER A 1 272 ? 51.650 -21.562 2.437 1.00 25.61 272 SER A N 1
ATOM 2238 C CA . SER A 1 272 ? 52.573 -21.997 1.357 1.00 25.61 272 SER A CA 1
ATOM 2239 C C . SER A 1 272 ? 51.747 -22.627 0.212 1.00 25.61 272 SER A C 1
ATOM 2241 O O . SER A 1 272 ? 50.903 -23.482 0.454 1.00 25.61 272 SER A O 1
ATOM 2243 N N . THR A 1 273 ? 51.664 -21.985 -0.958 1.00 22.88 273 THR A N 1
ATOM 2244 C CA . THR A 1 273 ? 52.490 -22.170 -2.175 1.00 22.88 273 THR A CA 1
ATOM 2245 C C . THR A 1 273 ? 52.256 -23.506 -2.888 1.00 22.88 273 THR A C 1
ATOM 2247 O O . THR A 1 273 ? 52.722 -24.528 -2.409 1.00 22.88 273 THR A O 1
ATOM 2250 N N . LEU A 1 274 ? 51.607 -23.466 -4.061 1.00 26.44 274 LEU A N 1
ATOM 2251 C CA . LEU A 1 274 ? 52.037 -24.145 -5.295 1.00 26.44 274 LEU A CA 1
ATOM 2252 C C . LEU A 1 274 ? 51.296 -23.534 -6.504 1.00 26.44 274 LEU A C 1
ATOM 2254 O O . LEU A 1 274 ? 50.105 -23.739 -6.724 1.00 26.44 274 LEU A O 1
ATOM 2258 N N . GLU A 1 275 ? 52.057 -22.748 -7.256 1.00 24.36 275 GLU A N 1
ATOM 2259 C CA . GLU A 1 275 ? 51.894 -22.379 -8.666 1.00 24.36 275 GLU A CA 1
ATOM 2260 C C . GLU A 1 275 ? 51.973 -23.681 -9.502 1.00 24.36 275 GLU A C 1
ATOM 2262 O O . GLU A 1 275 ? 52.774 -24.559 -9.183 1.00 24.36 275 GLU A O 1
ATOM 2267 N N . SER A 1 276 ? 51.190 -23.935 -10.554 1.00 26.91 276 SER A N 1
ATOM 2268 C CA . SER A 1 276 ? 51.505 -23.495 -11.923 1.00 26.91 276 SER A CA 1
ATOM 2269 C C . SER A 1 276 ? 50.487 -24.053 -12.939 1.00 26.91 276 SER A C 1
ATOM 2271 O O . SER A 1 276 ? 50.165 -25.236 -12.903 1.00 26.91 276 SER A O 1
ATOM 2273 N N . ALA A 1 277 ? 50.096 -23.194 -13.887 1.00 25.34 277 ALA A N 1
ATOM 2274 C CA . ALA A 1 277 ? 49.886 -23.433 -15.325 1.00 25.34 277 ALA A CA 1
ATOM 2275 C C . ALA A 1 277 ? 48.932 -24.543 -15.841 1.00 25.34 277 ALA A C 1
ATOM 2277 O O . ALA A 1 277 ? 49.216 -25.733 -15.791 1.00 25.34 277 ALA A O 1
ATOM 2278 N N . SER 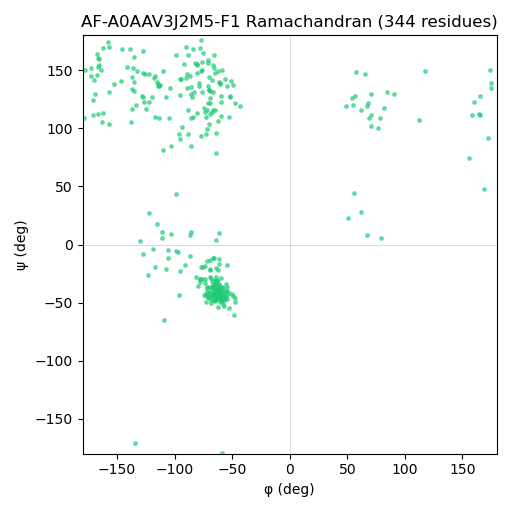A 1 278 ? 47.913 -24.138 -16.609 1.00 27.58 278 SER A N 1
ATOM 2279 C CA . SER A 1 278 ? 48.035 -24.144 -18.082 1.00 27.58 278 SER A CA 1
ATOM 2280 C C . SER A 1 278 ? 46.855 -23.429 -18.750 1.00 27.58 278 SER A C 1
ATOM 2282 O O . SER A 1 278 ? 45.687 -23.740 -18.528 1.00 27.58 278 SER A O 1
ATOM 2284 N N . ALA A 1 279 ? 47.192 -22.440 -19.574 1.00 25.23 279 ALA A N 1
ATOM 2285 C CA . ALA A 1 279 ? 46.326 -21.899 -20.604 1.00 25.23 279 ALA A CA 1
ATOM 2286 C C . ALA A 1 279 ? 46.493 -22.755 -21.865 1.00 25.23 279 ALA A C 1
ATOM 2288 O O . ALA A 1 279 ? 47.623 -22.957 -22.303 1.00 25.23 279 ALA A O 1
ATOM 2289 N N . ILE A 1 280 ? 45.385 -23.207 -22.455 1.00 31.80 280 ILE A N 1
ATOM 2290 C CA . ILE A 1 280 ? 45.288 -23.495 -23.889 1.00 31.80 280 ILE A CA 1
ATOM 2291 C C . ILE A 1 280 ? 43.945 -22.937 -24.369 1.00 31.80 280 ILE A C 1
ATOM 2293 O O . ILE A 1 280 ? 42.879 -23.349 -23.913 1.00 31.80 280 ILE A O 1
ATOM 2297 N N . GLU A 1 281 ? 44.035 -21.965 -25.273 1.00 26.25 281 GLU A N 1
ATOM 2298 C CA . GLU A 1 281 ? 42.955 -21.469 -26.121 1.00 26.25 281 GLU A CA 1
ATOM 2299 C C . GLU A 1 281 ? 42.406 -22.587 -27.013 1.00 26.25 281 GLU A C 1
ATOM 2301 O O . GLU A 1 281 ? 43.170 -23.321 -27.636 1.00 26.25 281 GLU A O 1
ATOM 2306 N N . SER A 1 282 ? 41.084 -22.656 -27.164 1.00 29.70 282 SER A N 1
ATOM 2307 C CA . SER A 1 282 ? 40.440 -23.070 -28.415 1.00 29.70 282 SER A CA 1
ATOM 2308 C C . SER A 1 282 ? 39.017 -22.521 -28.462 1.00 29.70 282 SER A C 1
ATOM 2310 O O . SER A 1 282 ? 38.265 -22.582 -27.491 1.00 29.70 282 SER A O 1
ATOM 2312 N N . ALA A 1 283 ? 38.719 -21.910 -29.599 1.00 28.48 283 ALA A N 1
ATOM 2313 C CA . ALA A 1 283 ? 37.579 -21.065 -29.887 1.00 28.48 283 ALA A CA 1
ATOM 2314 C C . ALA A 1 283 ? 36.266 -21.831 -30.144 1.00 28.48 283 ALA A C 1
ATOM 2316 O O . ALA A 1 283 ? 36.260 -23.035 -30.376 1.00 28.48 283 ALA A O 1
ATOM 2317 N N . GLU A 1 284 ? 35.182 -21.045 -30.173 1.00 29.11 284 GLU A N 1
ATOM 2318 C CA . GLU A 1 284 ? 33.871 -21.315 -30.784 1.00 29.11 284 GLU A CA 1
ATOM 2319 C C . GLU A 1 284 ? 32.958 -22.364 -30.123 1.00 29.11 284 GLU A C 1
ATOM 2321 O O . GLU A 1 284 ? 33.056 -23.562 -30.355 1.00 29.11 284 GLU A O 1
ATOM 2326 N N . ASN A 1 285 ? 31.952 -21.886 -29.372 1.00 26.47 285 ASN A N 1
ATOM 2327 C CA . ASN A 1 285 ? 30.557 -21.781 -29.847 1.00 26.47 285 ASN A CA 1
ATOM 2328 C C . ASN A 1 285 ? 29.644 -21.377 -28.663 1.00 26.47 285 ASN A C 1
ATOM 2330 O O . ASN A 1 285 ? 29.168 -22.223 -27.905 1.00 26.47 285 ASN A O 1
ATOM 2334 N N . SER A 1 286 ? 29.406 -20.077 -28.451 1.00 30.28 286 SER A N 1
ATOM 2335 C CA . SER A 1 286 ? 28.477 -19.618 -27.409 1.00 30.28 286 SER A CA 1
ATOM 2336 C C . SER A 1 286 ? 27.035 -19.797 -27.887 1.00 30.28 286 SER A C 1
ATOM 2338 O O . SER A 1 286 ? 26.472 -18.928 -28.553 1.00 30.28 286 SER A O 1
ATOM 2340 N N . HIS A 1 287 ? 26.427 -20.934 -27.551 1.00 36.59 287 HIS A N 1
ATOM 2341 C CA . HIS A 1 287 ? 24.988 -21.115 -27.697 1.00 36.59 287 HIS A CA 1
ATOM 2342 C C . HIS A 1 287 ? 24.291 -20.242 -26.646 1.00 36.59 287 HIS A C 1
ATOM 2344 O O . HIS A 1 287 ? 24.293 -20.546 -25.452 1.00 36.59 287 HIS A O 1
ATOM 2350 N N . GLU A 1 288 ? 23.746 -19.116 -27.097 1.00 35.66 288 GLU A N 1
ATOM 2351 C CA . GLU A 1 288 ? 22.893 -18.222 -26.321 1.00 35.66 288 GLU A CA 1
ATOM 2352 C C . GLU A 1 288 ? 21.744 -19.039 -25.706 1.00 35.66 288 GLU A C 1
ATOM 2354 O O . GLU A 1 288 ? 20.869 -19.557 -26.404 1.00 35.66 288 GLU A O 1
ATOM 2359 N N . MET A 1 289 ? 21.764 -19.231 -24.384 1.00 37.56 289 MET A N 1
ATOM 2360 C CA . MET A 1 289 ? 20.669 -19.904 -23.693 1.00 37.56 289 MET A CA 1
ATOM 2361 C C . MET A 1 289 ? 19.450 -18.971 -23.672 1.00 37.56 289 MET A C 1
ATOM 2363 O O . MET A 1 289 ? 19.359 -18.070 -22.842 1.00 37.56 289 MET A O 1
ATOM 2367 N N . ASP A 1 290 ? 18.512 -19.201 -24.596 1.00 43.31 290 ASP A N 1
ATOM 2368 C CA . ASP A 1 290 ? 17.256 -18.454 -24.770 1.00 43.31 290 ASP A CA 1
ATOM 2369 C C . ASP A 1 290 ? 16.322 -18.602 -23.552 1.00 43.31 290 ASP A C 1
ATOM 2371 O O . ASP A 1 290 ? 15.362 -19.353 -23.549 1.00 43.31 290 ASP A O 1
ATOM 2375 N N . ILE A 1 291 ? 16.572 -17.875 -22.469 1.00 47.41 291 ILE A N 1
ATOM 2376 C CA . ILE A 1 291 ? 15.808 -17.906 -21.204 1.00 47.41 291 ILE A CA 1
ATOM 2377 C C . ILE A 1 291 ? 14.312 -17.498 -21.304 1.00 47.41 291 ILE A C 1
ATOM 2379 O O . ILE A 1 291 ? 13.625 -17.384 -20.284 1.00 47.41 291 ILE A O 1
ATOM 2383 N N . ASN A 1 292 ? 13.735 -17.343 -22.504 1.00 51.78 292 ASN A N 1
ATOM 2384 C CA . ASN A 1 292 ? 12.319 -17.004 -22.713 1.00 51.78 292 ASN A CA 1
ATOM 2385 C C . ASN A 1 292 ? 11.306 -18.055 -22.222 1.00 51.78 292 ASN A C 1
ATOM 2387 O O . ASN A 1 292 ? 10.137 -17.716 -22.005 1.00 51.78 292 ASN A O 1
ATOM 2391 N N . TYR A 1 293 ? 11.697 -19.319 -22.032 1.00 49.12 293 TYR A N 1
ATOM 2392 C CA . TYR A 1 293 ? 10.759 -20.384 -21.633 1.00 49.12 293 TYR A CA 1
ATOM 2393 C C . TYR A 1 293 ? 10.228 -20.222 -20.195 1.00 49.12 293 TYR A C 1
ATOM 2395 O O . TYR A 1 293 ? 9.133 -20.693 -19.878 1.00 49.12 293 TYR A O 1
ATOM 2403 N N . LEU A 1 294 ? 10.939 -19.483 -19.335 1.00 48.47 294 LEU A N 1
ATOM 2404 C CA . LEU A 1 294 ? 10.521 -19.232 -17.950 1.00 48.47 294 LEU A CA 1
ATOM 2405 C C . LEU A 1 294 ? 9.319 -18.276 -17.833 1.00 48.47 294 LEU A C 1
ATOM 2407 O O . LEU A 1 294 ? 8.678 -18.208 -16.784 1.00 48.47 294 LEU A O 1
ATOM 2411 N N . ARG A 1 295 ? 8.963 -17.553 -18.905 1.00 47.34 295 ARG A N 1
ATOM 2412 C CA . ARG A 1 295 ? 7.906 -16.527 -18.876 1.00 47.34 295 ARG A CA 1
ATOM 2413 C C . ARG A 1 295 ? 6.477 -17.103 -18.883 1.00 47.34 295 ARG A C 1
ATOM 2415 O O . ARG A 1 295 ? 5.552 -16.401 -18.479 1.00 47.34 295 ARG A O 1
ATOM 2422 N N . TYR A 1 296 ? 6.275 -18.363 -19.291 1.00 47.78 296 TYR A N 1
ATOM 2423 C CA . TYR A 1 296 ? 4.930 -18.937 -19.498 1.00 47.78 296 TYR A CA 1
ATOM 2424 C C . TYR A 1 296 ? 4.654 -20.294 -18.829 1.00 47.78 296 TYR A C 1
ATOM 2426 O O . TYR A 1 296 ? 3.559 -20.820 -19.015 1.00 47.78 296 TYR A O 1
ATOM 2434 N N . GLY A 1 297 ? 5.586 -20.860 -18.052 1.00 52.31 297 GLY A N 1
ATOM 2435 C CA . GLY A 1 297 ? 5.368 -22.145 -17.367 1.00 52.31 297 GLY A CA 1
ATOM 2436 C C . GLY A 1 297 ? 5.112 -23.326 -18.317 1.00 52.31 297 GLY A C 1
ATOM 2437 O O . GLY A 1 297 ? 4.397 -24.253 -17.954 1.00 52.31 297 GLY A O 1
ATOM 2438 N N . LYS A 1 298 ? 5.650 -23.267 -19.543 1.00 62.56 298 LYS A N 1
ATOM 2439 C CA . LYS A 1 298 ? 5.544 -24.321 -20.563 1.00 62.56 298 LYS A CA 1
ATOM 2440 C C . LYS A 1 298 ? 6.921 -24.903 -20.854 1.00 62.56 298 LYS A C 1
ATOM 2442 O O . LYS A 1 298 ? 7.889 -24.149 -20.941 1.00 62.56 298 LYS A O 1
ATOM 2447 N N . THR A 1 299 ? 7.002 -26.220 -21.026 1.00 71.94 299 THR A N 1
ATOM 2448 C CA . THR A 1 299 ? 8.251 -26.900 -21.402 1.00 71.94 299 THR A CA 1
ATOM 2449 C C . THR A 1 299 ? 8.629 -26.585 -22.855 1.00 71.94 299 THR A C 1
ATOM 2451 O O . THR A 1 299 ? 7.780 -26.198 -23.663 1.00 71.94 299 THR A O 1
ATOM 2454 N N . LYS A 1 300 ? 9.911 -26.752 -23.211 1.00 72.88 300 LYS A N 1
ATOM 2455 C CA . LYS A 1 300 ? 10.419 -26.545 -24.583 1.00 72.88 300 LYS A CA 1
ATOM 2456 C C . LYS A 1 300 ? 9.636 -27.377 -25.611 1.00 72.88 300 LYS A C 1
ATOM 2458 O O . LYS A 1 300 ? 9.238 -26.866 -26.654 1.00 72.88 300 LYS A O 1
ATOM 2463 N N . GLU A 1 301 ? 9.297 -28.608 -25.244 1.00 71.44 301 GLU A N 1
ATOM 2464 C CA . GLU A 1 301 ? 8.492 -29.535 -26.045 1.00 71.44 301 GLU A CA 1
ATOM 2465 C C . GLU A 1 301 ? 7.081 -29.000 -26.332 1.00 71.44 301 GLU A C 1
ATOM 2467 O O . GLU A 1 301 ? 6.641 -29.010 -27.481 1.00 71.44 301 GLU A O 1
ATOM 2472 N N . GLN A 1 302 ? 6.400 -28.425 -25.331 1.00 71.94 302 GLN A N 1
ATOM 2473 C CA . GLN A 1 302 ? 5.068 -27.827 -25.508 1.00 71.94 302 GLN A CA 1
ATOM 2474 C C . GLN A 1 302 ? 5.087 -26.607 -26.443 1.00 71.94 302 GLN A C 1
ATOM 2476 O O . GLN A 1 302 ? 4.102 -26.311 -27.128 1.00 71.94 302 GLN A O 1
ATOM 2481 N N . ILE A 1 303 ? 6.199 -25.867 -26.471 1.00 69.44 303 ILE A N 1
ATOM 2482 C CA . ILE A 1 303 ? 6.380 -24.721 -27.369 1.00 69.44 303 ILE A CA 1
ATOM 2483 C C . ILE A 1 303 ? 6.559 -25.208 -28.810 1.00 69.44 303 ILE A C 1
ATOM 2485 O O . ILE A 1 303 ? 5.917 -24.675 -29.722 1.00 69.44 303 ILE A O 1
ATOM 2489 N N . ASP A 1 304 ? 7.382 -26.234 -29.018 1.00 75.69 304 ASP A N 1
ATOM 2490 C CA . ASP A 1 304 ? 7.636 -26.799 -30.343 1.00 75.69 304 ASP A CA 1
ATOM 2491 C C . ASP A 1 304 ? 6.402 -27.502 -30.915 1.00 75.69 304 ASP A C 1
ATOM 2493 O O . ASP A 1 304 ? 6.088 -27.348 -32.098 1.00 75.69 304 ASP A O 1
ATOM 2497 N N . GLU A 1 305 ? 5.621 -28.174 -30.073 1.00 75.88 305 GLU A N 1
ATOM 2498 C CA . GLU A 1 305 ? 4.342 -28.766 -30.458 1.00 75.88 305 GLU A CA 1
ATOM 2499 C C . GLU A 1 305 ? 3.311 -27.692 -30.850 1.00 75.88 305 GLU A C 1
ATOM 2501 O O . GLU A 1 305 ? 2.656 -27.784 -31.894 1.00 75.88 305 GLU A O 1
ATOM 2506 N N . GLY A 1 306 ? 3.249 -26.584 -30.102 1.00 77.88 306 GLY A N 1
ATOM 2507 C CA . GLY A 1 306 ? 2.441 -25.418 -30.467 1.00 77.88 306 GLY A CA 1
ATOM 2508 C C . GLY A 1 306 ? 2.847 -24.795 -31.812 1.00 77.88 306 GLY A C 1
ATOM 2509 O O . GLY A 1 306 ? 1.986 -24.392 -32.604 1.00 77.88 306 GLY A O 1
ATOM 2510 N N . ARG A 1 307 ? 4.152 -24.741 -32.113 1.00 79.44 307 ARG A N 1
ATOM 2511 C CA . ARG A 1 307 ? 4.687 -24.245 -33.396 1.00 79.44 307 ARG A CA 1
ATOM 2512 C C . ARG A 1 307 ? 4.361 -25.190 -34.558 1.00 79.44 307 ARG A C 1
ATOM 2514 O O . ARG A 1 307 ? 3.945 -24.714 -35.622 1.00 79.44 307 ARG A O 1
ATOM 2521 N N . LYS A 1 308 ? 4.475 -26.507 -34.354 1.00 80.44 308 LYS A N 1
ATOM 2522 C CA . LYS A 1 308 ? 4.074 -27.531 -35.336 1.00 80.44 308 LYS A CA 1
ATOM 2523 C C . LYS A 1 308 ? 2.579 -27.433 -35.649 1.00 80.44 308 LYS A C 1
ATOM 2525 O O . LYS A 1 308 ? 2.213 -27.311 -36.819 1.00 80.44 308 LYS A O 1
ATOM 2530 N N . ASN A 1 309 ? 1.731 -27.322 -34.625 1.00 76.56 309 ASN A N 1
ATOM 2531 C CA . ASN A 1 309 ? 0.280 -27.175 -34.788 1.00 76.56 309 ASN A CA 1
ATOM 2532 C C . ASN A 1 309 ? -0.111 -25.879 -35.510 1.00 76.56 309 ASN A C 1
ATOM 2534 O O . ASN A 1 309 ? -0.986 -25.881 -36.376 1.00 76.56 309 ASN A O 1
ATOM 2538 N N . LYS A 1 310 ? 0.573 -24.761 -35.238 1.00 79.62 310 LYS A N 1
ATOM 2539 C CA . LYS A 1 310 ? 0.349 -23.496 -35.959 1.00 79.62 310 LYS A CA 1
ATOM 2540 C C . LYS A 1 310 ? 0.742 -23.589 -37.437 1.00 79.62 310 LYS A C 1
ATOM 2542 O O . LYS A 1 310 ? 0.084 -22.985 -38.286 1.00 79.62 310 LYS A O 1
ATOM 2547 N N . THR A 1 311 ? 1.796 -24.341 -37.745 1.00 80.88 311 THR A N 1
ATOM 2548 C CA . THR A 1 311 ? 2.268 -24.566 -39.118 1.00 80.88 311 THR A CA 1
ATOM 2549 C C . THR A 1 311 ? 1.311 -25.472 -39.889 1.00 80.88 311 THR A C 1
ATOM 2551 O O . THR A 1 311 ? 0.950 -25.144 -41.019 1.00 80.88 311 THR A O 1
ATOM 2554 N N . LEU A 1 312 ? 0.824 -26.544 -39.257 1.00 76.25 312 LEU A N 1
ATOM 2555 C CA . LEU A 1 312 ? -0.222 -27.414 -39.801 1.00 76.25 312 LEU A CA 1
ATOM 2556 C C . LEU A 1 312 ? -1.520 -26.643 -40.050 1.00 76.25 312 LEU A C 1
ATOM 2558 O O . LEU A 1 312 ? -2.047 -26.692 -41.157 1.00 76.25 312 LEU A O 1
ATOM 2562 N N . ASN A 1 313 ? -1.966 -25.826 -39.091 1.00 71.75 313 ASN A N 1
ATOM 2563 C CA . ASN A 1 313 ? -3.150 -24.983 -39.265 1.00 71.75 313 ASN A CA 1
ATOM 2564 C C . ASN A 1 313 ? -2.978 -23.956 -40.389 1.00 71.75 313 ASN A C 1
ATOM 2566 O O . ASN A 1 313 ? -3.908 -23.736 -41.156 1.00 71.75 313 ASN A O 1
ATOM 2570 N N . ARG A 1 314 ? -1.792 -23.354 -40.552 1.00 74.62 314 ARG A N 1
ATOM 2571 C CA . ARG A 1 314 ? -1.505 -22.460 -41.691 1.00 74.62 314 ARG A CA 1
ATOM 2572 C C . ARG A 1 314 ? -1.503 -23.184 -43.036 1.00 74.62 314 ARG A C 1
ATOM 2574 O O . ARG A 1 314 ? -1.908 -22.597 -44.036 1.00 74.62 314 ARG A O 1
ATOM 2581 N N . ARG A 1 315 ? -1.030 -24.431 -43.082 1.00 75.94 315 ARG A N 1
ATOM 2582 C CA . ARG A 1 315 ? -1.094 -25.263 -44.292 1.00 75.94 315 ARG A CA 1
ATOM 2583 C C . ARG A 1 315 ? -2.539 -25.657 -44.603 1.00 75.94 315 ARG A C 1
ATOM 2585 O O . ARG A 1 315 ? -2.946 -25.525 -45.749 1.00 75.94 315 ARG A O 1
ATOM 2592 N N . ALA A 1 316 ? -3.334 -26.006 -43.592 1.00 72.00 316 ALA A N 1
ATOM 2593 C CA . ALA A 1 316 ? -4.756 -26.322 -43.736 1.00 72.00 316 ALA A CA 1
ATOM 2594 C C . ALA A 1 316 ? -5.603 -25.108 -44.172 1.00 72.00 316 ALA A C 1
ATOM 2596 O O . ALA A 1 316 ? -6.494 -25.238 -45.010 1.00 72.00 316 ALA A O 1
ATOM 2597 N N . THR A 1 317 ? -5.307 -23.900 -43.675 1.00 71.25 317 THR A N 1
ATOM 2598 C CA . THR A 1 317 ? -6.012 -22.675 -44.104 1.00 71.25 317 THR A CA 1
ATOM 2599 C C . THR A 1 317 ? -5.609 -22.207 -45.500 1.00 71.25 317 THR A C 1
ATOM 2601 O O . THR A 1 317 ? -6.439 -21.645 -46.210 1.00 71.25 317 THR A O 1
ATOM 2604 N N . LYS A 1 318 ? -4.366 -22.471 -45.928 1.00 73.06 318 LYS A N 1
ATOM 2605 C CA . LYS A 1 318 ? -3.943 -22.273 -47.323 1.00 73.06 318 LYS A CA 1
ATOM 2606 C C . LYS A 1 318 ? -4.557 -23.312 -48.266 1.00 73.06 318 LYS A C 1
ATOM 2608 O O . LYS A 1 318 ? -4.986 -22.942 -49.351 1.00 73.06 318 LYS A O 1
ATOM 2613 N N . ALA A 1 319 ? -4.643 -24.575 -47.847 1.00 66.06 319 ALA A N 1
ATOM 2614 C CA . ALA A 1 319 ? -5.243 -25.652 -48.637 1.00 66.06 319 ALA A CA 1
ATOM 2615 C C . ALA A 1 319 ? -6.767 -25.499 -48.805 1.00 66.06 319 ALA A C 1
ATOM 2617 O O . ALA A 1 319 ? -7.312 -25.897 -49.825 1.00 66.06 319 ALA A O 1
ATOM 2618 N N . SER A 1 320 ? -7.451 -24.871 -47.843 1.00 62.59 320 SER A N 1
ATOM 2619 C CA . SER A 1 320 ? -8.894 -24.578 -47.917 1.00 62.59 320 SER A CA 1
ATOM 2620 C C . SER A 1 320 ? -9.241 -23.264 -48.641 1.00 62.59 320 SER A C 1
ATOM 2622 O O . SER A 1 320 ? -10.383 -22.814 -48.583 1.00 62.59 320 SER A O 1
ATOM 2624 N N . GLY A 1 321 ? -8.275 -22.628 -49.321 1.00 52.12 321 GLY A N 1
ATOM 2625 C CA . GLY A 1 321 ? -8.513 -21.485 -50.217 1.00 52.12 321 GLY A CA 1
ATOM 2626 C C . GLY A 1 321 ? -8.980 -20.188 -49.543 1.00 52.12 321 GLY A C 1
ATOM 2627 O O . GLY A 1 321 ? -9.320 -19.227 -50.227 1.00 52.12 321 GLY A O 1
ATOM 2628 N N . ASN A 1 322 ? -8.983 -20.110 -48.209 1.00 59.16 322 ASN A N 1
ATOM 2629 C CA . ASN A 1 322 ? -9.629 -19.015 -47.482 1.00 59.16 322 ASN A CA 1
ATOM 2630 C C . ASN A 1 322 ? -8.640 -17.924 -47.023 1.00 59.16 322 ASN A C 1
ATOM 2632 O O . ASN A 1 322 ? -8.694 -17.440 -45.890 1.00 59.16 322 ASN A O 1
ATOM 2636 N N . SER A 1 323 ? -7.703 -17.530 -47.892 1.00 47.38 323 SER A N 1
ATOM 2637 C CA . SER A 1 323 ? -6.763 -16.436 -47.622 1.00 47.38 323 SER A CA 1
ATOM 2638 C C . SER A 1 323 ? -7.164 -15.165 -48.366 1.00 47.38 323 SER A C 1
ATOM 2640 O O . SER A 1 323 ? -6.647 -14.874 -49.440 1.00 47.38 323 SER A O 1
ATOM 2642 N N . GLY A 1 324 ? -8.065 -14.378 -47.775 1.00 47.56 324 GLY A N 1
ATOM 2643 C CA . GLY A 1 324 ? -8.308 -13.018 -48.253 1.00 47.56 324 GLY A CA 1
ATOM 2644 C C . GLY A 1 324 ? -9.675 -12.440 -47.919 1.00 47.56 324 GLY A C 1
ATOM 2645 O O . GLY A 1 324 ? -10.497 -12.267 -48.809 1.00 47.56 324 GLY A O 1
ATOM 2646 N N . LYS A 1 325 ? -9.910 -12.054 -46.659 1.00 38.91 325 LYS A N 1
ATOM 2647 C CA . LYS A 1 325 ? -10.814 -10.926 -46.368 1.00 38.91 325 LYS A CA 1
ATOM 2648 C C . LYS A 1 325 ? -10.509 -10.304 -45.005 1.00 38.91 325 LYS A C 1
ATOM 2650 O O . LYS A 1 325 ? -10.868 -10.833 -43.956 1.00 38.91 325 LYS A O 1
ATOM 2655 N N . LYS A 1 326 ? -9.850 -9.139 -45.050 1.00 41.69 326 LYS A N 1
ATOM 2656 C CA . LYS A 1 326 ? -9.897 -8.109 -44.000 1.00 41.69 326 LYS A CA 1
ATOM 2657 C C . LYS A 1 326 ? -11.369 -7.894 -43.620 1.00 41.69 326 LYS A C 1
ATOM 2659 O O . LYS A 1 326 ? -12.159 -7.532 -44.487 1.00 41.69 326 LYS A O 1
ATOM 2664 N N . LYS A 1 327 ? -11.737 -8.081 -42.350 1.00 36.00 327 LYS A N 1
ATOM 2665 C CA . LYS A 1 327 ? -12.997 -7.547 -41.812 1.00 36.00 327 LYS A CA 1
ATOM 2666 C C . LYS A 1 327 ? -12.716 -6.219 -41.119 1.00 36.00 327 LYS A C 1
ATOM 2668 O O . LYS A 1 327 ? -12.321 -6.174 -39.960 1.00 36.00 327 LYS A O 1
ATOM 2673 N N . THR A 1 328 ? -12.904 -5.146 -41.874 1.00 31.88 328 THR A N 1
ATOM 2674 C CA . THR A 1 328 ? -13.321 -3.842 -41.363 1.00 31.88 328 THR A CA 1
ATOM 2675 C C . THR A 1 328 ? -14.782 -3.926 -40.902 1.00 31.88 328 THR A C 1
ATOM 2677 O O . THR A 1 328 ? -15.592 -4.596 -41.537 1.00 31.88 328 THR A O 1
ATOM 2680 N N . GLY A 1 329 ? -15.123 -3.216 -39.822 1.00 29.91 329 GLY A N 1
ATOM 2681 C CA . GLY A 1 329 ? -16.490 -2.738 -39.583 1.00 29.91 329 GLY A CA 1
ATOM 2682 C C . GLY A 1 329 ? -17.272 -3.352 -38.415 1.00 29.91 329 GLY A C 1
ATOM 2683 O O . GLY A 1 329 ? -17.805 -4.449 -38.516 1.00 29.91 329 GLY A O 1
ATOM 2684 N N . GLY A 1 330 ? -17.429 -2.542 -37.361 1.00 29.84 330 GLY A N 1
ATOM 2685 C CA . GLY A 1 330 ? -18.739 -2.209 -36.788 1.00 29.84 330 GLY A CA 1
ATOM 2686 C C . GLY A 1 330 ? -19.430 -3.254 -35.914 1.00 29.84 330 GLY A C 1
ATOM 2687 O O . GLY A 1 330 ? -20.152 -4.107 -36.413 1.00 29.84 330 GLY A O 1
ATOM 2688 N N . ASN A 1 331 ? -19.349 -3.093 -34.590 1.00 31.78 331 ASN A N 1
ATOM 2689 C CA . ASN A 1 331 ? -20.293 -3.748 -33.685 1.00 31.78 331 ASN A CA 1
ATOM 2690 C C . ASN A 1 331 ? -21.430 -2.772 -33.346 1.00 31.78 331 ASN A C 1
ATOM 2692 O O . ASN A 1 331 ? -21.342 -1.969 -32.415 1.00 31.78 331 ASN A O 1
ATOM 2696 N N . GLN A 1 332 ? -22.494 -2.822 -34.151 1.00 36.81 332 GLN A N 1
ATOM 2697 C CA . GLN A 1 332 ? -23.777 -2.216 -33.820 1.00 36.81 332 GLN A CA 1
ATOM 2698 C C . GLN A 1 332 ? -24.449 -2.993 -32.680 1.00 36.81 332 GLN A C 1
ATOM 2700 O O . GLN A 1 332 ? -24.559 -4.219 -32.687 1.00 36.81 332 GLN A O 1
ATOM 2705 N N . LYS A 1 333 ? -24.938 -2.223 -31.705 1.00 34.56 333 LYS A N 1
ATOM 2706 C CA . LYS A 1 333 ? -25.862 -2.612 -30.636 1.00 34.56 333 LYS A CA 1
ATOM 2707 C C . LYS A 1 333 ? -27.004 -3.500 -31.159 1.00 34.56 333 LYS A C 1
ATOM 2709 O O . LYS A 1 333 ? -27.864 -3.018 -31.889 1.00 34.56 333 LYS A O 1
ATOM 2714 N N . LYS A 1 334 ? -27.118 -4.735 -30.659 1.00 33.66 334 LYS A N 1
ATOM 2715 C CA . LYS A 1 334 ? -28.390 -5.480 -30.667 1.00 33.66 334 LYS A CA 1
ATOM 2716 C C . LYS A 1 334 ? -29.226 -5.075 -29.453 1.00 33.66 334 LYS A C 1
ATOM 2718 O O . LYS A 1 334 ? -28.903 -5.419 -28.318 1.00 33.66 334 LYS A O 1
ATOM 2723 N N . LYS A 1 335 ? -30.319 -4.352 -29.705 1.00 32.34 335 LYS A N 1
ATOM 2724 C CA . LYS A 1 335 ? -31.431 -4.142 -28.770 1.00 32.34 335 LYS A CA 1
ATOM 2725 C C . LYS A 1 335 ? -32.693 -4.804 -29.339 1.00 32.34 335 LYS A C 1
ATOM 2727 O O . LYS A 1 335 ? -33.020 -4.591 -30.497 1.00 32.34 335 LYS A O 1
ATOM 2732 N N . LYS A 1 336 ? -33.419 -5.452 -28.419 1.00 31.52 336 LYS A N 1
ATOM 2733 C CA . LYS A 1 336 ? -34.861 -5.775 -28.378 1.00 31.52 336 LYS A CA 1
ATOM 2734 C C . LYS A 1 336 ? -35.395 -7.026 -29.090 1.00 31.52 336 LYS A C 1
ATOM 2736 O O . LYS A 1 336 ? -35.196 -7.243 -30.274 1.00 31.52 336 LYS A O 1
ATOM 2741 N N . GLY A 1 337 ? -36.203 -7.756 -28.310 1.00 30.12 337 GLY A N 1
ATOM 2742 C CA . GLY A 1 337 ? -37.156 -8.760 -28.776 1.00 30.12 337 GLY A CA 1
ATOM 2743 C C . GLY A 1 337 ? -37.760 -9.645 -27.673 1.00 30.12 337 GLY A C 1
ATOM 2744 O O . GLY A 1 337 ? -37.766 -10.856 -27.835 1.00 30.12 337 GLY A O 1
ATOM 2745 N N . LYS A 1 338 ? -38.248 -9.097 -26.543 1.00 34.50 338 LYS A N 1
ATOM 2746 C CA . LYS A 1 338 ? -39.156 -9.839 -25.637 1.00 34.50 338 LYS A CA 1
ATOM 2747 C C . LYS A 1 338 ? -40.596 -9.505 -26.028 1.00 34.50 338 LYS A C 1
ATOM 2749 O O . LYS A 1 338 ? -41.087 -8.439 -25.669 1.00 34.50 338 LYS A O 1
ATOM 2754 N N . ASN A 1 339 ? -41.250 -10.407 -26.757 1.00 33.88 339 ASN A N 1
ATOM 2755 C CA . ASN A 1 339 ? -42.691 -10.368 -26.990 1.00 33.88 339 ASN A CA 1
ATOM 2756 C C . ASN A 1 339 ? -43.395 -11.122 -25.854 1.00 33.88 339 ASN A C 1
ATOM 2758 O O . ASN A 1 339 ? -43.212 -12.325 -25.690 1.00 33.88 339 ASN A O 1
ATOM 2762 N N . LYS A 1 340 ? -44.196 -10.400 -25.069 1.00 37.62 340 LYS A N 1
ATOM 2763 C CA . LYS A 1 340 ? -45.165 -10.944 -24.113 1.00 37.62 340 LYS A CA 1
ATOM 2764 C C . LYS A 1 340 ? -46.536 -10.540 -24.659 1.00 37.62 340 LYS A C 1
ATOM 2766 O O . LYS A 1 340 ? -46.860 -9.356 -24.648 1.00 37.62 340 LYS A O 1
ATOM 2771 N N . ARG A 1 341 ? -47.320 -11.486 -25.179 1.00 37.16 341 ARG A N 1
ATOM 2772 C CA . ARG A 1 341 ? -48.745 -11.269 -25.466 1.00 37.16 341 ARG A CA 1
ATOM 2773 C C . ARG A 1 341 ? -49.571 -12.352 -24.786 1.00 37.16 341 ARG A C 1
ATOM 2775 O O . ARG A 1 341 ? -49.340 -13.542 -24.969 1.00 37.16 341 ARG A O 1
ATOM 2782 N N . ASN A 1 342 ? -50.478 -11.855 -23.954 1.00 37.81 342 ASN A N 1
ATOM 2783 C CA . ASN A 1 342 ? -51.462 -12.556 -23.148 1.00 37.81 342 ASN A CA 1
ATOM 2784 C C . ASN A 1 342 ? -52.369 -13.455 -23.991 1.00 37.81 342 ASN A C 1
ATOM 2786 O O . ASN A 1 342 ? -52.830 -13.053 -25.057 1.00 37.81 342 ASN A O 1
ATOM 2790 N N . LYS A 1 343 ? -52.715 -14.619 -23.437 1.00 35.22 343 LYS A N 1
ATOM 2791 C CA . LYS A 1 343 ? -53.866 -15.421 -23.854 1.00 35.22 343 LYS A CA 1
ATOM 2792 C C . LYS A 1 343 ? -54.561 -15.941 -22.591 1.00 35.22 343 LYS A C 1
ATOM 2794 O O . LYS A 1 343 ? -54.018 -16.819 -21.925 1.00 35.22 343 LYS A O 1
ATOM 2799 N N . LYS A 1 344 ? -55.718 -15.368 -22.231 1.00 36.06 344 LYS A N 1
ATOM 2800 C CA . LYS A 1 344 ? -56.764 -16.018 -21.415 1.00 36.06 344 LYS A CA 1
ATOM 2801 C C . LYS A 1 344 ? -58.070 -15.203 -21.407 1.00 36.06 344 LYS A C 1
ATOM 2803 O O . LYS A 1 344 ? -58.039 -14.043 -21.015 1.00 36.06 344 LYS A O 1
ATOM 2808 N N . LYS A 1 345 ? -59.166 -15.921 -21.710 1.00 36.91 345 LYS A N 1
ATOM 2809 C CA . LYS A 1 345 ? -60.610 -15.620 -21.552 1.00 36.91 345 LYS A CA 1
ATOM 2810 C C . LYS A 1 345 ? -61.150 -14.533 -22.500 1.00 36.91 345 LYS A C 1
ATOM 2812 O O . LYS A 1 345 ? -60.551 -13.475 -22.602 1.00 36.91 345 LYS A O 1
ATOM 2817 N N . LYS A 1 346 ? -62.247 -14.724 -23.233 1.00 36.44 346 LYS A N 1
ATOM 2818 C CA . LYS A 1 346 ? -63.420 -15.601 -23.081 1.00 36.44 346 LYS A CA 1
ATOM 2819 C C . LYS A 1 346 ? -63.640 -16.463 -24.316 1.00 36.44 346 LYS A C 1
ATOM 2821 O O . LYS A 1 346 ? -63.299 -15.974 -25.413 1.00 36.44 346 LYS A O 1
#

Foldseek 3Di:
DPLDADAPCLLQPDDQVVSLVSLVVSCVVPVPLLLSLLSVLSLLLNCLWALDHNDCPVCLVVLLCSQQPPQADLSCLQRVVLCCVSDDPVSSVNSPVRRDVDPVRSCVSHVLVVVLSVLSVVSNPDHADDDQWKKKKKWWAAWPVRDIDIDIHTRTGDQDPVCQVSNQSSVLVLLVHQSHDDPVTRHHPGTDHMDMDIDGDPDDDDDDDPPPDPDDDDDDDDDDDDDDDDDDDDDDDDDDDDDDDDYDDDDDDDDDDDDDDDDDDDDDDDDDDDDDDDDDDDDDDDPPPPPVVVVPPDDPVRVVVVVVVVVVVVVVCVVVVPPDDDDDDDDDDDDDDDDDDDDDDD